Protein AF-A0A8R1ECT6-F1 (afdb_monomer_lite)

pLDDT: mean 75.12, std 17.79, range [32.94, 95.19]

Organism: Caenorhabditis japonica (NCBI:txid281687)

Secondary structure (DSSP, 8-state):
--EEEEE---S-TT----TT---------PPPEEEEEEEE---TT-TTT--SEEEEEEPPPTTT---THHHHHHHHHSS------HHHHHHHHHHHHHH-----GGG---HHHHHHHHHHHHHHH-PPPP-PPPTT--GGGSHHHHHTTHHHHHHHHHHTT-SGGGGG------------S---------EEHHHHHHTTGGGSS-HHHHHHHHHHHS---GGGGGS-HHHHHHHHHHHHHH-TT---EE-TT-

Radius of gyration: 31.97 Å; chains: 1; bounding box: 64×69×82 Å

Structure (mmCIF, N/CA/C/O backbone):
data_AF-A0A8R1ECT6-F1
#
_entry.id   AF-A0A8R1ECT6-F1
#
loop_
_atom_site.group_PDB
_atom_site.id
_atom_site.type_symbol
_atom_site.label_atom_id
_atom_site.label_alt_id
_atom_site.label_comp_id
_atom_site.label_asym_id
_atom_site.label_entity_id
_atom_site.label_seq_id
_atom_site.pdbx_PDB_ins_code
_atom_site.Cartn_x
_atom_site.Cartn_y
_atom_site.Cartn_z
_atom_site.occupancy
_atom_site.B_iso_or_equiv
_atom_site.auth_seq_id
_atom_site.auth_comp_id
_atom_site.auth_asym_id
_atom_site.auth_atom_id
_atom_site.pdbx_PDB_model_num
ATOM 1 N N . MET A 1 1 ? -22.166 -14.780 -9.721 1.00 41.66 1 MET A N 1
ATOM 2 C CA . MET A 1 1 ? -21.991 -16.175 -9.258 1.00 41.66 1 MET A CA 1
ATOM 3 C C . MET A 1 1 ? -20.564 -16.286 -8.734 1.00 41.66 1 MET A C 1
ATOM 5 O O . MET A 1 1 ? -19.675 -15.831 -9.438 1.00 41.66 1 MET A O 1
ATOM 9 N N . ARG A 1 2 ? -20.334 -16.733 -7.492 1.00 46.38 2 ARG A N 1
ATOM 10 C CA . ARG A 1 2 ? -18.979 -16.864 -6.920 1.00 46.38 2 ARG A CA 1
ATOM 11 C C . ARG A 1 2 ? -18.557 -18.323 -7.055 1.00 46.38 2 ARG A C 1
ATOM 13 O O . ARG A 1 2 ? -19.238 -19.179 -6.504 1.00 46.38 2 ARG A O 1
ATOM 20 N N . ILE A 1 3 ? -17.497 -18.590 -7.811 1.00 59.94 3 ILE A N 1
ATOM 21 C CA . ILE A 1 3 ? -16.972 -19.943 -8.013 1.00 59.94 3 ILE A CA 1
ATOM 22 C C . ILE A 1 3 ? -15.663 -20.035 -7.232 1.00 59.94 3 ILE A C 1
ATOM 24 O O . ILE A 1 3 ? -14.724 -19.283 -7.490 1.00 59.94 3 ILE A O 1
ATOM 28 N N . VAL A 1 4 ? -15.635 -20.923 -6.243 1.00 57.84 4 VAL A N 1
ATOM 29 C CA . VAL A 1 4 ? -14.426 -21.300 -5.507 1.00 57.84 4 VAL A CA 1
ATOM 30 C C . VAL A 1 4 ? -14.034 -22.676 -6.019 1.00 57.84 4 VAL A C 1
ATOM 32 O O . VAL A 1 4 ? -14.872 -23.578 -6.030 1.00 57.84 4 VAL A O 1
ATOM 35 N N . ALA A 1 5 ? -12.797 -22.816 -6.485 1.00 61.53 5 ALA A N 1
ATOM 36 C CA . ALA A 1 5 ? -12.289 -24.064 -7.031 1.00 61.53 5 ALA A CA 1
ATOM 37 C C . ALA A 1 5 ? -11.105 -24.532 -6.186 1.00 61.53 5 ALA A C 1
ATOM 39 O O . ALA A 1 5 ? -10.191 -23.761 -5.896 1.00 61.53 5 ALA A O 1
ATOM 40 N N . LEU A 1 6 ? -11.132 -25.803 -5.797 1.00 51.09 6 LEU A N 1
ATOM 41 C CA . LEU A 1 6 ? -9.969 -26.478 -5.244 1.00 51.09 6 LEU A CA 1
ATOM 42 C C . LEU A 1 6 ? -9.203 -27.056 -6.435 1.00 51.09 6 LEU A C 1
ATOM 44 O O . LEU A 1 6 ? -9.708 -27.966 -7.095 1.00 51.09 6 LEU A O 1
ATOM 48 N N . ILE A 1 7 ? -8.045 -26.487 -6.766 1.00 56.16 7 ILE A N 1
ATOM 49 C CA . ILE A 1 7 ? -7.253 -26.944 -7.912 1.00 56.16 7 ILE A CA 1
ATOM 50 C C . ILE A 1 7 ? -6.081 -27.767 -7.371 1.00 56.16 7 ILE A C 1
ATOM 52 O O . ILE A 1 7 ? -5.189 -27.205 -6.737 1.00 56.16 7 ILE A O 1
ATOM 56 N N . PRO A 1 8 ? -6.058 -29.095 -7.584 1.00 51.28 8 PRO A N 1
ATOM 57 C CA . PRO A 1 8 ? -4.880 -29.886 -7.274 1.00 51.28 8 PRO A CA 1
ATOM 58 C C . PRO A 1 8 ? -3.787 -29.550 -8.294 1.00 51.28 8 PRO A C 1
ATOM 60 O O . PRO A 1 8 ? -3.893 -29.896 -9.471 1.00 51.28 8 PRO A O 1
ATOM 63 N N . PHE A 1 9 ? -2.731 -28.866 -7.857 1.00 49.41 9 PHE A N 1
ATOM 64 C CA . PHE A 1 9 ? -1.546 -28.662 -8.682 1.00 49.41 9 PHE A CA 1
ATOM 65 C C . PHE A 1 9 ? -0.696 -29.933 -8.661 1.00 49.41 9 PHE A C 1
ATOM 67 O O . PHE A 1 9 ? 0.098 -30.148 -7.746 1.00 49.41 9 PHE A O 1
ATOM 74 N N . LYS A 1 10 ? -0.830 -30.774 -9.692 1.00 46.47 10 LYS A N 1
ATOM 75 C CA . LYS A 1 10 ? 0.261 -31.691 -10.039 1.00 46.47 10 LYS A CA 1
ATOM 76 C C . LYS A 1 10 ? 1.420 -30.846 -10.567 1.00 46.47 10 LYS A C 1
ATOM 78 O O . LYS A 1 10 ? 1.212 -29.975 -11.410 1.00 46.47 10 LYS A O 1
ATOM 83 N N . LYS A 1 11 ? 2.614 -31.061 -10.017 1.00 44.91 11 LYS A N 1
ATOM 84 C CA . LYS A 1 11 ? 3.844 -30.381 -10.430 1.00 44.91 11 LYS A CA 1
ATOM 85 C C . LYS A 1 11 ? 4.105 -30.698 -11.918 1.00 44.91 11 LYS A C 1
ATOM 87 O O . LYS A 1 11 ? 4.058 -31.858 -12.301 1.00 44.91 11 LYS A O 1
ATOM 92 N N . ASP A 1 12 ? 4.319 -29.644 -12.703 1.00 43.03 12 ASP A N 1
ATOM 93 C CA . ASP A 1 12 ? 4.893 -29.593 -14.055 1.00 43.03 12 ASP A CA 1
ATOM 94 C C . ASP A 1 12 ? 4.201 -30.380 -15.191 1.00 43.03 12 ASP A C 1
ATOM 96 O O . ASP A 1 12 ? 4.557 -31.500 -15.525 1.00 43.03 12 ASP A O 1
ATOM 100 N N . LEU A 1 13 ? 3.294 -29.712 -15.919 1.00 45.41 13 LEU A N 1
ATOM 101 C CA . LEU A 1 13 ? 2.865 -30.119 -17.275 1.00 45.41 13 LEU A CA 1
ATOM 102 C C . LEU A 1 13 ? 3.860 -29.687 -18.379 1.00 45.41 13 LEU A C 1
ATOM 104 O O . LEU A 1 13 ? 3.545 -29.784 -19.564 1.00 45.41 13 LEU A O 1
ATOM 108 N N . THR A 1 14 ? 5.035 -29.162 -18.015 1.00 43.75 14 THR A N 1
ATOM 109 C CA . THR A 1 14 ? 5.999 -28.548 -18.951 1.00 43.75 14 THR A CA 1
ATOM 110 C C . THR A 1 14 ? 7.333 -29.282 -19.077 1.00 43.75 14 THR A C 1
ATOM 112 O O . THR A 1 14 ? 8.228 -28.770 -19.745 1.00 43.75 14 THR A O 1
ATOM 115 N N . LEU A 1 15 ? 7.493 -30.469 -18.490 1.00 42.53 15 LEU A N 1
ATOM 116 C CA . LEU A 1 15 ? 8.685 -31.289 -18.707 1.00 42.53 15 LEU A CA 1
ATOM 117 C C . LEU A 1 15 ? 8.342 -32.436 -19.661 1.00 42.53 15 LEU A C 1
ATOM 119 O O . LEU A 1 15 ? 7.520 -33.294 -19.363 1.00 42.53 15 LEU A O 1
ATOM 123 N N . ILE A 1 16 ? 8.963 -32.412 -20.841 1.00 47.69 16 ILE A N 1
ATOM 124 C CA . ILE A 1 16 ? 9.097 -33.590 -21.697 1.00 47.69 16 ILE A CA 1
ATOM 125 C C . ILE A 1 16 ? 9.945 -34.574 -20.885 1.00 47.69 16 ILE A C 1
ATOM 127 O O . ILE A 1 16 ? 11.130 -34.325 -20.678 1.00 47.69 16 ILE A O 1
ATOM 131 N N . GLU A 1 17 ? 9.326 -35.622 -20.348 1.00 44.69 17 GLU A N 1
ATOM 132 C CA . GLU A 1 17 ? 10.025 -36.648 -19.573 1.00 44.69 17 GLU A CA 1
ATOM 133 C C . GLU A 1 17 ? 10.943 -37.463 -20.498 1.00 44.69 17 GLU A C 1
ATOM 135 O O . GLU A 1 17 ? 10.487 -38.050 -21.483 1.00 44.69 17 GLU A O 1
ATOM 140 N N . ASP A 1 18 ? 12.239 -37.508 -20.178 1.00 49.22 18 ASP A N 1
ATOM 141 C CA . ASP A 1 18 ? 13.155 -38.506 -20.730 1.00 49.22 18 ASP A CA 1
ATOM 142 C C . ASP A 1 18 ? 12.848 -39.858 -20.056 1.00 49.22 18 ASP A C 1
ATOM 144 O O . ASP A 1 18 ? 12.908 -39.957 -18.828 1.00 49.22 18 ASP A O 1
ATOM 148 N N . PRO A 1 19 ? 12.552 -40.934 -20.806 1.00 50.84 19 PRO A N 1
ATOM 149 C CA . PRO A 1 19 ? 12.030 -42.190 -20.255 1.00 50.84 19 PRO A CA 1
ATOM 150 C C . PRO A 1 19 ? 13.070 -43.042 -19.499 1.00 50.84 19 PRO A C 1
ATOM 152 O O . PRO A 1 19 ? 12.834 -44.226 -19.262 1.00 50.84 19 PRO A O 1
ATOM 155 N N . THR A 1 20 ? 14.236 -42.490 -19.152 1.00 50.22 20 THR A N 1
ATOM 156 C CA . THR A 1 20 ? 15.380 -43.254 -18.620 1.00 50.22 20 THR A CA 1
ATOM 157 C C . THR A 1 20 ? 15.873 -42.846 -17.233 1.00 50.22 20 THR A C 1
ATOM 159 O O . THR A 1 20 ? 16.785 -43.500 -16.728 1.00 50.22 20 THR A O 1
ATOM 162 N N . SER A 1 21 ? 15.296 -41.843 -16.568 1.00 47.22 21 SER A N 1
ATOM 163 C CA . SER A 1 21 ? 15.623 -41.586 -15.157 1.00 47.22 21 SER A CA 1
ATOM 164 C C . SER A 1 21 ? 14.727 -42.423 -14.245 1.00 47.22 21 SER A C 1
ATOM 166 O O . SER A 1 21 ? 13.603 -42.047 -13.927 1.00 47.22 21 SER A O 1
ATOM 168 N N . ALA A 1 22 ? 15.243 -43.583 -13.841 1.00 47.75 22 ALA A N 1
ATOM 169 C CA . ALA A 1 22 ? 14.677 -44.448 -12.811 1.00 47.75 22 ALA A CA 1
ATOM 170 C C . ALA A 1 22 ? 14.943 -43.891 -11.399 1.00 47.75 22 ALA A C 1
ATOM 172 O O . ALA A 1 22 ? 15.506 -44.590 -10.558 1.00 47.75 22 ALA A O 1
ATOM 173 N N . ASP A 1 23 ? 14.555 -42.640 -11.156 1.00 46.62 23 ASP A N 1
ATOM 174 C CA . ASP A 1 23 ? 14.514 -42.079 -9.810 1.00 46.62 23 ASP A CA 1
ATOM 175 C C . ASP A 1 23 ? 13.065 -42.119 -9.328 1.00 46.62 23 ASP A C 1
ATOM 177 O O . ASP A 1 23 ? 12.205 -41.351 -9.755 1.00 46.62 23 ASP A O 1
ATOM 181 N N . ASP A 1 24 ? 12.811 -43.087 -8.452 1.00 47.81 24 ASP A N 1
ATOM 182 C CA . ASP A 1 24 ? 11.564 -43.341 -7.730 1.00 47.81 24 ASP A CA 1
ATOM 183 C C . ASP A 1 24 ? 11.364 -42.251 -6.651 1.00 47.81 24 ASP A C 1
ATOM 185 O O . ASP A 1 24 ? 11.207 -42.527 -5.459 1.00 47.81 24 ASP A O 1
ATOM 189 N N . GLU A 1 25 ? 11.443 -40.974 -7.044 1.00 54.41 25 GLU A N 1
ATOM 190 C CA . GLU A 1 25 ? 11.033 -39.865 -6.190 1.00 54.41 25 GLU A CA 1
ATOM 191 C C . GLU A 1 25 ? 9.512 -39.940 -6.060 1.00 54.41 25 GLU A C 1
ATOM 193 O O . GLU A 1 25 ? 8.758 -39.470 -6.914 1.00 54.41 25 GLU A O 1
ATOM 198 N N . THR A 1 26 ? 9.044 -40.571 -4.982 1.00 54.81 26 THR A N 1
ATOM 199 C CA . THR A 1 26 ? 7.658 -40.472 -4.527 1.00 54.81 26 THR A CA 1
ATOM 200 C C . THR A 1 26 ? 7.294 -38.995 -4.444 1.00 54.81 26 THR A C 1
ATOM 202 O O . THR A 1 26 ? 7.684 -38.308 -3.501 1.00 54.81 26 THR A O 1
ATOM 205 N N . MET A 1 27 ? 6.595 -38.511 -5.469 1.00 50.94 27 MET A N 1
ATOM 206 C CA . MET A 1 27 ? 6.120 -37.140 -5.582 1.00 50.94 27 MET A CA 1
ATOM 207 C C . MET A 1 27 ? 5.362 -36.786 -4.304 1.00 50.94 27 MET A C 1
ATOM 209 O O . MET A 1 27 ? 4.293 -37.340 -4.049 1.00 50.94 27 MET A O 1
ATOM 213 N N . GLU A 1 28 ? 5.918 -35.896 -3.481 1.00 58.47 28 GLU A N 1
ATOM 214 C CA . GLU A 1 28 ? 5.197 -35.373 -2.325 1.00 58.47 28 GLU A CA 1
ATOM 215 C C . GLU A 1 28 ? 3.909 -34.716 -2.832 1.00 58.47 28 GLU A C 1
ATOM 217 O O . GLU A 1 28 ? 3.956 -33.749 -3.601 1.00 58.47 28 GLU A O 1
ATOM 222 N N . ASP A 1 29 ? 2.760 -35.263 -2.427 1.00 61.91 29 ASP A N 1
ATOM 223 C CA . ASP A 1 29 ? 1.448 -34.693 -2.713 1.00 61.91 29 ASP A CA 1
ATOM 224 C C . ASP A 1 29 ? 1.411 -33.260 -2.166 1.00 61.91 29 ASP A C 1
ATOM 226 O O . ASP A 1 29 ? 1.197 -33.017 -0.974 1.00 61.91 29 ASP A O 1
ATOM 230 N N . LYS A 1 30 ? 1.652 -32.280 -3.043 1.00 65.75 30 LYS A N 1
ATOM 231 C CA . LYS A 1 30 ? 1.537 -30.869 -2.685 1.00 65.75 30 LYS A CA 1
ATOM 232 C C . LYS A 1 30 ? 0.098 -30.604 -2.268 1.00 65.75 30 LYS A C 1
ATOM 234 O O . LYS A 1 30 ? -0.841 -30.893 -3.013 1.00 65.75 30 LYS A O 1
ATOM 239 N N . LYS A 1 31 ? -0.065 -30.050 -1.064 1.00 72.56 31 LYS A N 1
ATOM 240 C CA . LYS A 1 31 ? -1.367 -29.644 -0.528 1.00 72.56 31 LYS A CA 1
ATOM 241 C C . LYS A 1 31 ? -2.066 -28.763 -1.581 1.00 72.56 31 LYS A C 1
ATOM 243 O O . LYS A 1 31 ? -1.431 -27.844 -2.093 1.00 72.56 31 LYS A O 1
ATOM 248 N N . PRO A 1 32 ? -3.323 -29.060 -1.957 1.00 80.81 32 PRO A N 1
ATOM 249 C CA . PRO A 1 32 ? -4.022 -28.289 -2.978 1.00 80.81 32 PRO A CA 1
ATOM 250 C C . PRO A 1 32 ? -4.249 -26.863 -2.484 1.00 80.81 32 PRO A C 1
ATOM 252 O O . PRO A 1 32 ? -4.635 -26.683 -1.330 1.00 80.81 32 PRO A O 1
ATOM 255 N N . ASP A 1 33 ? -4.072 -25.878 -3.363 1.00 83.62 33 ASP A N 1
ATOM 256 C CA . ASP A 1 33 ? -4.311 -24.473 -3.039 1.00 83.62 33 ASP A CA 1
ATOM 257 C C . ASP A 1 33 ? -5.782 -24.096 -3.224 1.00 83.62 33 ASP A C 1
ATOM 259 O O . ASP A 1 33 ? -6.482 -24.578 -4.126 1.00 83.62 33 ASP A O 1
ATOM 263 N N . LEU A 1 34 ? -6.260 -23.199 -2.360 1.00 87.94 34 LEU A N 1
ATOM 264 C CA . LEU A 1 34 ? -7.597 -22.640 -2.478 1.00 87.94 34 LEU A CA 1
ATOM 265 C C . LEU A 1 34 ? -7.558 -21.410 -3.386 1.00 87.94 34 LEU A C 1
ATOM 267 O O . LEU A 1 34 ? -6.953 -20.394 -3.046 1.00 87.94 34 LEU A O 1
ATOM 271 N N . LEU A 1 35 ? -8.252 -21.483 -4.523 1.00 89.94 35 LEU A N 1
ATOM 272 C CA . LEU A 1 35 ? -8.270 -20.407 -5.509 1.00 89.94 35 LEU A CA 1
ATOM 273 C C . LEU A 1 35 ? -9.683 -19.852 -5.705 1.00 89.94 35 LEU A C 1
ATOM 275 O O . LEU A 1 35 ? -10.682 -20.577 -5.799 1.00 89.94 35 LEU A O 1
ATOM 279 N N . ARG A 1 36 ? -9.764 -18.527 -5.813 1.00 90.50 36 ARG A N 1
ATOM 280 C CA . ARG A 1 36 ? -10.962 -17.805 -6.240 1.00 90.50 36 ARG A CA 1
ATOM 281 C C . ARG A 1 36 ? -10.790 -17.358 -7.686 1.00 90.50 36 ARG A C 1
ATOM 283 O O . ARG A 1 36 ? -9.821 -16.687 -8.021 1.00 90.50 36 ARG A O 1
ATOM 290 N N . LEU A 1 37 ? -11.784 -17.680 -8.509 1.00 93.25 37 LEU A N 1
ATOM 291 C CA . LEU A 1 37 ? -11.896 -17.180 -9.876 1.00 93.25 37 LEU A CA 1
ATOM 292 C C . LEU A 1 37 ? -12.674 -15.862 -9.868 1.00 93.25 37 LEU A C 1
ATOM 294 O O . LEU A 1 37 ? -13.866 -15.835 -9.545 1.00 93.25 37 LEU A O 1
ATOM 298 N N . GLU A 1 38 ? -12.008 -14.765 -10.217 1.00 90.31 38 GLU A N 1
ATOM 299 C CA . GLU A 1 38 ? -12.629 -13.449 -10.365 1.00 90.31 38 GLU A CA 1
ATOM 300 C C . GLU A 1 38 ? -12.778 -13.099 -11.844 1.00 90.31 38 GLU A C 1
ATOM 302 O O . GLU A 1 38 ? -11.808 -13.086 -12.593 1.00 90.31 38 GLU A O 1
ATOM 307 N N . GLN A 1 39 ? -14.013 -12.850 -12.283 1.00 90.94 39 GLN A N 1
ATOM 308 C CA . GLN A 1 39 ? -14.275 -12.491 -13.674 1.00 90.94 39 GLN A CA 1
ATOM 309 C C . GLN A 1 39 ? -13.677 -11.113 -13.978 1.00 90.94 39 GLN A C 1
ATOM 311 O O . GLN A 1 39 ? -14.061 -10.118 -13.362 1.00 90.94 39 GLN A O 1
ATOM 316 N N . GLN A 1 40 ? -12.800 -11.060 -14.974 1.00 88.38 40 GLN A N 1
ATOM 317 C CA . GLN A 1 40 ? -12.134 -9.854 -15.439 1.00 88.38 40 GLN A CA 1
ATOM 318 C C . GLN A 1 40 ? -12.651 -9.490 -16.833 1.00 88.38 40 GLN A C 1
ATOM 320 O O . GLN A 1 40 ? -12.611 -10.298 -17.762 1.00 88.38 40 GLN A O 1
ATOM 325 N N . ARG A 1 41 ? -13.172 -8.269 -16.975 1.00 84.31 41 ARG A N 1
ATOM 326 C CA . ARG A 1 41 ? -13.630 -7.732 -18.263 1.00 84.31 41 ARG A CA 1
ATOM 327 C C . ARG A 1 41 ? -12.534 -6.870 -18.866 1.00 84.31 41 ARG A C 1
ATOM 329 O O . ARG A 1 41 ? -11.939 -6.069 -18.147 1.00 84.31 41 ARG A O 1
ATOM 336 N N . ALA A 1 42 ? -12.323 -6.994 -20.173 1.00 76.44 42 ALA A N 1
ATOM 337 C CA . ALA A 1 42 ? -11.472 -6.059 -20.892 1.00 76.44 42 ALA A CA 1
ATOM 338 C C . ALA A 1 42 ? -12.041 -4.635 -20.780 1.00 76.44 42 ALA A C 1
ATOM 340 O O . ALA A 1 42 ? -13.250 -4.413 -20.903 1.00 76.44 42 ALA A O 1
ATOM 341 N N . GLN A 1 43 ? -11.161 -3.670 -20.540 1.00 72.81 43 GLN A N 1
ATOM 342 C CA . GLN A 1 43 ? -11.461 -2.243 -20.611 1.00 72.81 43 GLN A CA 1
ATOM 343 C C . GLN A 1 43 ? -10.836 -1.688 -21.896 1.00 72.81 43 GLN A C 1
ATOM 345 O O . GLN A 1 43 ? -9.682 -1.979 -22.202 1.00 72.81 43 GLN A O 1
ATOM 350 N N . ALA A 1 44 ? -11.613 -0.904 -22.651 1.00 62.91 44 ALA A N 1
ATOM 351 C CA . ALA A 1 44 ? -11.239 -0.432 -23.988 1.00 62.91 44 ALA A CA 1
ATOM 352 C C . ALA A 1 44 ? -9.960 0.432 -24.007 1.00 62.91 44 ALA A C 1
ATOM 354 O O . ALA A 1 44 ? -9.219 0.383 -24.984 1.00 62.91 44 ALA A O 1
ATOM 355 N N . ASP A 1 45 ? -9.673 1.145 -22.912 1.00 64.00 45 ASP A N 1
ATOM 356 C CA . ASP A 1 45 ? -8.572 2.117 -22.820 1.00 64.00 45 ASP A CA 1
ATOM 357 C C . ASP A 1 45 ? -7.374 1.636 -21.971 1.00 64.00 45 ASP A C 1
ATOM 359 O O . ASP A 1 45 ? -6.401 2.365 -21.802 1.00 64.00 45 ASP A O 1
ATOM 363 N N . SER A 1 46 ? -7.417 0.418 -21.417 1.00 60.91 46 SER A N 1
ATOM 364 C CA . SER A 1 46 ? -6.387 -0.127 -20.506 1.00 60.91 46 SER A CA 1
ATOM 365 C C . SER A 1 46 ? -5.784 -1.445 -21.020 1.00 60.91 46 SER A C 1
ATOM 367 O O . SER A 1 46 ? -5.441 -2.342 -20.242 1.00 60.91 46 SER A O 1
ATOM 369 N N . SER A 1 47 ? -5.744 -1.588 -22.342 1.00 56.94 47 SER A N 1
ATOM 370 C CA . SER A 1 47 ? -5.630 -2.856 -23.070 1.00 56.94 47 SER A CA 1
ATOM 371 C C . SER A 1 47 ? -4.337 -3.645 -22.848 1.00 56.94 47 SER A C 1
ATOM 373 O O . SER A 1 47 ? -4.320 -4.840 -23.131 1.00 56.94 47 SER A O 1
ATOM 375 N N . GLU A 1 48 ? -3.276 -3.032 -22.320 1.00 66.81 48 GLU A N 1
ATOM 376 C CA . GLU A 1 48 ? -2.002 -3.733 -22.104 1.00 66.81 48 GLU A CA 1
ATOM 377 C C . GLU A 1 48 ? -2.028 -4.697 -20.910 1.00 66.81 48 GLU A C 1
ATOM 379 O O . GLU A 1 48 ? -1.343 -5.713 -20.943 1.00 66.81 48 GLU A O 1
ATOM 384 N N . TRP A 1 49 ? -2.831 -4.418 -19.876 1.00 68.12 49 TRP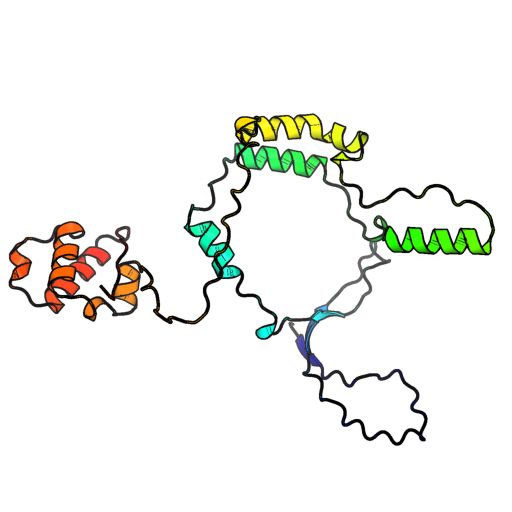 A N 1
ATOM 385 C CA . TRP A 1 49 ? -2.743 -5.138 -18.591 1.00 68.12 49 TRP A CA 1
ATOM 386 C C . TRP A 1 49 ? -4.035 -5.851 -18.186 1.00 68.12 49 TRP A C 1
ATOM 388 O O . TRP A 1 49 ? -4.024 -6.716 -17.311 1.00 68.12 49 TRP A O 1
ATOM 398 N N . LEU A 1 50 ? -5.165 -5.495 -18.805 1.00 79.38 50 LEU A N 1
ATOM 399 C CA . LEU A 1 50 ? -6.480 -6.042 -18.472 1.00 79.38 50 LEU A CA 1
ATOM 400 C C . LEU A 1 50 ? -7.016 -6.903 -19.615 1.00 79.38 50 LEU A C 1
ATOM 402 O O . LEU A 1 50 ? -7.850 -6.477 -20.412 1.00 79.38 50 LEU A O 1
ATOM 406 N N . HIS A 1 51 ? -6.547 -8.147 -19.662 1.00 83.31 51 HIS A N 1
ATOM 407 C CA . HIS A 1 51 ? -7.090 -9.157 -20.565 1.00 83.31 51 HIS A CA 1
ATOM 408 C C . HIS A 1 51 ? -8.480 -9.621 -20.107 1.00 83.31 51 HIS A C 1
ATOM 410 O O . HIS A 1 51 ? -8.781 -9.649 -18.910 1.00 83.31 51 HIS A O 1
ATOM 416 N N . GLU A 1 52 ? -9.335 -9.981 -21.061 1.00 88.00 52 GLU A N 1
ATOM 417 C CA . GLU A 1 52 ? -10.624 -10.608 -20.774 1.00 88.00 52 GLU A CA 1
ATOM 418 C C . GLU A 1 52 ? -10.413 -12.050 -20.295 1.00 88.00 52 GLU A C 1
ATOM 420 O O . GLU A 1 52 ? -9.646 -12.802 -20.897 1.00 88.00 52 GLU A O 1
ATOM 425 N N . GLY A 1 53 ? -11.085 -12.450 -19.212 1.00 90.38 53 GLY A N 1
ATOM 426 C CA . GLY A 1 53 ? -10.977 -13.809 -18.684 1.00 90.38 53 GLY A CA 1
ATOM 427 C C . GLY A 1 53 ? -11.267 -13.910 -17.190 1.00 90.38 53 GLY A C 1
ATOM 428 O O . GLY A 1 53 ? -12.165 -13.249 -16.665 1.00 90.38 53 GLY A O 1
ATOM 429 N N . PHE A 1 54 ? -10.508 -14.765 -16.503 1.00 89.81 54 PHE A N 1
ATOM 430 C CA . PHE A 1 54 ? -10.585 -14.948 -15.056 1.00 89.81 54 PHE A CA 1
ATOM 431 C C . PHE A 1 54 ? -9.228 -14.676 -14.411 1.00 89.81 54 PHE A C 1
ATOM 433 O O . PHE A 1 54 ? -8.220 -15.257 -14.806 1.00 89.81 54 PHE A O 1
ATOM 440 N N . MET A 1 55 ? -9.224 -13.839 -13.379 1.00 89.56 55 MET A N 1
ATOM 441 C CA . MET A 1 55 ? -8.089 -13.656 -12.487 1.00 89.56 55 MET A CA 1
ATOM 442 C C . MET A 1 55 ? -8.129 -14.737 -11.404 1.00 89.56 55 MET A C 1
ATOM 444 O O . MET A 1 55 ? -9.142 -14.908 -10.718 1.00 89.56 55 MET A O 1
ATOM 448 N N . LEU A 1 56 ? -7.032 -15.481 -11.271 1.00 91.88 56 LEU A N 1
ATOM 449 C CA . LEU A 1 56 ? -6.839 -16.481 -10.224 1.00 91.88 56 LEU A CA 1
ATOM 450 C C . LEU A 1 56 ? -6.297 -15.794 -8.972 1.00 91.88 56 LEU A C 1
ATOM 452 O O . LEU A 1 56 ? -5.193 -15.256 -8.984 1.00 91.88 56 LEU A O 1
ATOM 456 N N . ILE A 1 57 ? -7.073 -15.820 -7.893 1.00 91.56 57 ILE A N 1
ATOM 457 C CA . ILE A 1 57 ? -6.706 -15.206 -6.616 1.00 91.56 57 ILE A CA 1
ATOM 458 C C . ILE A 1 57 ? -6.473 -16.313 -5.595 1.00 91.56 57 ILE A C 1
ATOM 460 O O . ILE A 1 57 ? -7.407 -17.043 -5.255 1.00 91.56 57 ILE A O 1
ATOM 464 N N . GLY A 1 58 ? -5.240 -16.414 -5.097 1.00 91.19 58 GLY A N 1
ATOM 465 C CA . GLY A 1 58 ? -4.894 -17.290 -3.981 1.00 91.19 58 GLY A CA 1
ATOM 466 C C . GLY A 1 58 ? -5.597 -16.853 -2.703 1.00 91.19 58 GLY A C 1
ATOM 467 O O . GLY A 1 58 ? -5.507 -15.688 -2.310 1.00 91.19 58 GLY A O 1
ATOM 468 N N . LEU A 1 59 ? -6.326 -17.770 -2.070 1.00 90.50 59 LEU A N 1
ATOM 469 C CA . LEU A 1 59 ? -6.919 -17.549 -0.758 1.00 90.50 59 LEU A CA 1
ATOM 470 C C . LEU A 1 59 ? -6.005 -18.156 0.308 1.00 90.50 59 LEU A C 1
ATOM 472 O O . LEU A 1 59 ? -5.676 -19.337 0.203 1.00 90.50 59 LEU A O 1
ATOM 476 N N . PRO A 1 60 ? -5.621 -17.378 1.335 1.00 89.69 60 PRO A N 1
ATOM 477 C CA . PRO A 1 60 ? -4.702 -17.870 2.342 1.00 89.69 60 PRO A CA 1
ATOM 478 C C . PRO A 1 60 ? -5.355 -18.960 3.187 1.00 89.69 60 PRO A C 1
ATOM 480 O O . PRO A 1 60 ? -6.529 -18.862 3.570 1.00 89.69 60 PRO A O 1
ATOM 483 N N . PHE A 1 61 ? -4.572 -19.978 3.530 1.00 87.38 61 PHE A N 1
ATOM 484 C CA . PHE A 1 61 ? -4.966 -20.966 4.526 1.00 87.38 61 PHE A CA 1
ATOM 485 C C . PHE A 1 61 ? -4.909 -20.390 5.945 1.00 87.38 61 PHE A C 1
ATOM 487 O O . PHE A 1 61 ? -4.304 -19.347 6.204 1.00 87.38 61 PHE A O 1
ATOM 494 N N . ARG A 1 62 ? -5.528 -21.084 6.909 1.00 84.56 62 ARG A N 1
ATOM 495 C CA . ARG A 1 62 ? -5.544 -20.638 8.312 1.00 84.56 62 ARG A CA 1
ATOM 496 C C . ARG A 1 62 ? -4.129 -20.493 8.875 1.00 84.56 62 ARG A C 1
ATOM 498 O O . ARG A 1 62 ? -3.898 -19.602 9.687 1.00 84.56 62 ARG A O 1
ATOM 505 N N . GLU A 1 63 ? -3.224 -21.356 8.439 1.00 85.12 63 GLU A N 1
ATOM 506 C CA . GLU A 1 63 ? -1.817 -21.433 8.821 1.00 85.12 63 GLU A CA 1
ATOM 507 C C . GLU A 1 63 ? -0.999 -20.228 8.320 1.00 85.12 63 GLU A C 1
ATOM 509 O O . GLU A 1 63 ? 0.005 -19.874 8.932 1.00 85.12 63 GLU A O 1
ATOM 514 N N . GLU A 1 64 ? -1.439 -19.566 7.246 1.00 84.69 64 GLU A N 1
ATOM 515 C CA . GLU A 1 64 ? -0.792 -18.371 6.680 1.00 84.69 64 GLU A CA 1
ATOM 516 C C . GLU A 1 64 ? -1.278 -17.071 7.335 1.00 84.69 64 GLU A C 1
ATOM 518 O O . GLU A 1 64 ? -0.604 -16.039 7.276 1.00 84.69 64 GLU A O 1
ATOM 523 N N . LEU A 1 65 ? -2.448 -17.109 7.980 1.00 85.62 65 LEU A N 1
ATOM 524 C CA . LEU A 1 65 ? -3.002 -15.961 8.685 1.00 85.62 65 LEU A CA 1
ATOM 525 C C . LEU A 1 65 ? -2.226 -15.709 9.980 1.00 85.62 65 LEU A C 1
ATOM 527 O O . LEU A 1 65 ? -2.296 -16.486 10.935 1.00 85.62 65 LEU A O 1
ATOM 531 N N . ARG A 1 66 ? -1.542 -14.566 10.044 1.00 83.00 66 ARG A N 1
ATOM 532 C CA . ARG A 1 66 ? -0.896 -14.087 11.271 1.00 83.00 66 ARG A CA 1
ATOM 533 C C . ARG A 1 66 ? -1.940 -13.504 12.224 1.00 83.00 66 ARG A C 1
ATOM 535 O O . ARG A 1 66 ? -2.792 -12.722 11.807 1.00 83.00 66 ARG A O 1
ATOM 542 N N . ASP A 1 67 ? -1.862 -13.854 13.511 1.00 75.81 67 ASP A N 1
ATOM 543 C CA . ASP A 1 67 ? -2.704 -13.290 14.587 1.00 75.81 67 ASP A CA 1
ATOM 544 C C . ASP A 1 67 ? -2.204 -11.892 15.006 1.00 75.81 67 ASP A C 1
ATOM 546 O O . ASP A 1 67 ? -2.064 -11.575 16.186 1.00 75.81 67 ASP A O 1
ATOM 550 N N . ASP A 1 68 ? -1.898 -11.042 14.021 1.00 69.19 68 ASP A N 1
ATOM 551 C CA . ASP A 1 68 ? -1.471 -9.658 14.255 1.00 69.19 68 ASP A CA 1
ATOM 552 C C . ASP A 1 68 ? -2.640 -8.802 14.780 1.00 69.19 68 ASP A C 1
ATOM 554 O O . ASP A 1 68 ? -2.429 -7.710 15.308 1.00 69.19 68 ASP A O 1
ATOM 558 N N . PHE A 1 69 ? -3.873 -9.317 14.699 1.00 62.78 69 PHE A N 1
ATOM 559 C CA . PHE A 1 69 ? -5.088 -8.669 15.186 1.00 62.78 69 PHE A CA 1
ATOM 560 C C . PHE A 1 69 ? -5.015 -8.311 16.668 1.00 62.78 69 PHE A C 1
ATOM 562 O O . PHE A 1 69 ? -5.377 -7.193 17.012 1.00 62.78 69 PHE A O 1
ATOM 569 N N . LYS A 1 70 ? -4.461 -9.174 17.532 1.00 63.88 70 LYS A N 1
ATOM 570 C CA . LYS A 1 70 ? -4.277 -8.826 18.953 1.00 63.88 70 LYS A CA 1
ATOM 571 C C . LYS A 1 70 ? -3.356 -7.632 19.146 1.00 63.88 70 LYS A C 1
ATOM 573 O O . LYS A 1 70 ? -3.648 -6.768 19.957 1.00 63.88 70 LYS A O 1
ATOM 578 N N . ARG A 1 71 ? -2.285 -7.533 18.356 1.00 63.34 71 ARG A N 1
ATOM 579 C CA . ARG A 1 71 ? -1.363 -6.394 18.413 1.00 63.34 71 ARG A CA 1
ATOM 580 C C . ARG A 1 71 ? -2.046 -5.108 17.944 1.00 63.34 71 ARG A C 1
ATOM 582 O O . ARG A 1 71 ? -1.854 -4.057 18.545 1.00 63.34 71 ARG A O 1
ATOM 589 N N . PHE A 1 72 ? -2.865 -5.185 16.895 1.00 62.22 72 PHE A N 1
ATOM 590 C CA . PHE A 1 72 ? -3.665 -4.051 16.423 1.00 62.22 72 PHE A CA 1
ATOM 591 C C . PHE A 1 72 ? -4.782 -3.652 17.400 1.00 62.22 72 PHE A C 1
ATOM 593 O O . PHE A 1 72 ? -5.041 -2.460 17.549 1.00 62.22 72 PHE A O 1
ATOM 600 N N . GLU A 1 73 ? -5.427 -4.609 18.070 1.00 62.97 73 GLU A N 1
ATOM 601 C CA . GLU A 1 73 ? -6.434 -4.361 19.107 1.00 62.97 73 GLU A CA 1
ATOM 602 C C . GLU A 1 73 ? -5.808 -3.775 20.368 1.00 62.97 73 GLU A C 1
ATOM 604 O O . GLU A 1 73 ? -6.330 -2.795 20.885 1.00 62.97 73 GLU A O 1
ATOM 609 N N . GLU A 1 74 ? -4.671 -4.294 20.834 1.00 60.62 74 GLU A N 1
ATOM 610 C CA . GLU A 1 74 ? -3.908 -3.747 21.963 1.00 60.62 74 GLU A CA 1
ATOM 611 C C . GLU A 1 74 ? -3.493 -2.293 21.701 1.00 60.62 74 GLU A C 1
ATOM 613 O O . GLU A 1 74 ? -3.648 -1.442 22.572 1.00 60.62 74 GLU A O 1
ATOM 618 N N . HIS A 1 75 ? -3.046 -1.965 20.483 1.00 55.41 75 HIS A N 1
ATOM 619 C CA . HIS A 1 75 ? -2.748 -0.581 20.100 1.00 55.41 75 HIS A CA 1
ATOM 620 C C . HIS A 1 75 ? -3.990 0.321 19.993 1.00 55.41 75 HIS A C 1
ATOM 622 O O . HIS A 1 75 ? -3.859 1.526 20.181 1.00 55.41 75 HIS A O 1
ATOM 628 N N . GLN A 1 76 ? -5.174 -0.230 19.712 1.00 55.84 76 GLN A N 1
ATOM 629 C CA . GLN A 1 76 ? -6.433 0.528 19.678 1.00 55.84 76 GLN A CA 1
ATOM 630 C C . GLN A 1 76 ? -7.091 0.668 21.058 1.00 55.84 76 GLN A C 1
ATOM 632 O O . GLN A 1 76 ? -7.812 1.633 21.291 1.00 55.84 76 GLN A O 1
ATOM 637 N N . THR A 1 77 ? -6.867 -0.285 21.965 1.00 51.50 77 THR A N 1
ATOM 638 C CA . THR A 1 77 ? -7.477 -0.340 23.304 1.00 51.50 77 THR A CA 1
ATOM 639 C C . THR A 1 77 ? -6.604 0.281 24.394 1.00 51.50 77 THR A C 1
ATOM 641 O O . THR A 1 77 ? -7.147 0.838 25.344 1.00 51.50 77 THR A O 1
ATOM 644 N N . ALA A 1 78 ? -5.271 0.259 24.263 1.00 51.19 78 ALA A N 1
ATOM 645 C CA . ALA A 1 78 ? -4.350 0.870 25.236 1.00 51.19 78 ALA A CA 1
ATOM 646 C C . ALA A 1 78 ? -4.321 2.412 25.184 1.00 51.19 78 ALA A C 1
ATOM 648 O O . ALA A 1 78 ? -3.796 3.069 26.080 1.00 51.19 78 ALA A O 1
ATOM 649 N N . GLY A 1 79 ? -4.912 2.988 24.148 1.00 49.09 79 GLY A N 1
ATOM 650 C CA . GLY A 1 79 ? -5.224 4.398 24.010 1.00 49.09 79 GLY A CA 1
ATOM 651 C C . GLY A 1 79 ? -6.162 4.463 22.827 1.00 49.09 79 GLY A C 1
ATOM 652 O O . GLY A 1 79 ? -5.717 4.160 21.722 1.00 49.09 79 GLY A O 1
ATOM 653 N N . GLY A 1 80 ? -7.449 4.731 23.082 1.00 49.16 80 GLY A N 1
ATOM 654 C CA . GLY A 1 80 ? -8.499 4.758 22.061 1.00 49.16 80 GLY A CA 1
ATOM 655 C C . GLY A 1 80 ? -7.991 5.395 20.774 1.00 49.16 80 GLY A C 1
ATOM 656 O O . GLY A 1 80 ? -7.180 6.320 20.845 1.00 49.16 80 GLY A O 1
ATOM 657 N N . THR A 1 81 ? -8.427 4.891 19.613 1.00 55.56 81 THR A N 1
ATOM 658 C CA . THR A 1 81 ? -8.090 5.498 18.319 1.00 55.56 81 THR A CA 1
ATOM 659 C C . THR A 1 81 ? -8.212 7.011 18.476 1.00 55.56 81 THR A C 1
ATOM 661 O O . THR A 1 81 ? -9.315 7.461 18.788 1.00 55.56 81 THR A O 1
ATOM 664 N N . PRO A 1 82 ? -7.110 7.782 18.390 1.00 63.16 82 PRO A N 1
ATOM 665 C CA . PRO A 1 82 ? -7.181 9.197 18.690 1.00 63.16 82 PRO A CA 1
ATOM 666 C C . PRO A 1 82 ? -8.202 9.776 17.725 1.00 63.16 82 PRO A C 1
ATOM 668 O O . PRO A 1 82 ? -8.055 9.623 16.508 1.00 63.16 82 PRO A O 1
ATOM 671 N N . GLU A 1 83 ? -9.284 10.333 18.267 1.00 67.94 83 GLU A N 1
ATOM 672 C CA . GLU A 1 83 ? -10.286 11.002 17.456 1.00 67.94 83 GLU A CA 1
ATOM 673 C C . GLU A 1 83 ? -9.577 12.173 16.785 1.00 67.94 83 GLU A C 1
ATOM 675 O O . GLU A 1 83 ? -9.269 13.188 17.405 1.00 67.94 83 GLU A O 1
ATOM 680 N N . LEU A 1 84 ? -9.208 11.970 15.521 1.00 78.81 84 LEU A N 1
ATOM 681 C CA . LEU A 1 84 ? -8.537 12.983 14.729 1.00 78.81 84 LEU A CA 1
ATOM 682 C C . LEU A 1 84 ? -9.510 14.131 14.524 1.00 78.81 84 LEU A C 1
ATOM 684 O O . LEU A 1 84 ? -10.643 13.929 14.075 1.00 78.81 84 LEU A O 1
ATOM 688 N N . GLU A 1 85 ? -9.048 15.348 14.785 1.00 87.69 85 GLU A N 1
ATOM 689 C CA . GLU A 1 85 ? -9.854 16.512 14.473 1.00 87.69 85 GLU A CA 1
ATOM 690 C C . GLU A 1 85 ? -10.125 16.566 12.967 1.00 87.69 85 GLU A C 1
ATOM 692 O O . GLU A 1 85 ? -9.258 16.296 12.128 1.00 87.69 85 GLU A O 1
ATOM 697 N N . GLN A 1 86 ? -11.326 16.999 12.590 1.00 89.69 86 GLN A N 1
ATOM 698 C CA . GLN A 1 86 ? -11.675 17.170 11.180 1.00 89.69 86 GLN A CA 1
ATOM 699 C C . GLN A 1 86 ? -10.695 18.118 10.460 1.00 89.69 86 GLN A C 1
ATOM 701 O O . GLN A 1 86 ? -10.357 17.909 9.293 1.00 89.69 86 GLN A O 1
ATOM 706 N N . SER A 1 87 ? -10.160 19.100 11.190 1.00 89.06 87 SER A N 1
ATOM 707 C CA . SER A 1 87 ? -9.123 20.029 10.737 1.00 89.06 87 SER A CA 1
ATOM 708 C C . SER A 1 87 ? -7.834 19.307 10.293 1.00 89.06 87 SER A C 1
ATOM 710 O O . SER A 1 87 ? -7.244 19.680 9.270 1.00 89.06 87 SER A O 1
ATOM 712 N N . GLN A 1 88 ? -7.416 18.265 11.017 1.00 90.19 88 GLN A N 1
ATOM 713 C CA . GLN A 1 88 ? -6.235 17.441 10.752 1.00 90.19 88 GLN A CA 1
ATOM 714 C C . GLN A 1 88 ? -6.465 16.530 9.543 1.00 90.19 88 GLN A C 1
ATOM 716 O O . GLN A 1 88 ? -5.629 16.462 8.635 1.00 90.19 88 GLN A O 1
ATOM 721 N N . VAL A 1 89 ? -7.643 15.906 9.470 1.00 92.06 89 VAL A N 1
ATOM 722 C CA . VAL A 1 89 ? -8.049 15.071 8.329 1.00 92.06 89 VAL A CA 1
ATOM 723 C C . VAL A 1 89 ? -8.069 15.885 7.032 1.00 92.06 89 VAL A C 1
ATOM 725 O O . VAL A 1 89 ? -7.593 15.423 5.993 1.00 92.06 89 VAL A O 1
ATOM 728 N N . GLU A 1 90 ? -8.590 17.111 7.066 1.00 94.44 90 GLU A N 1
ATOM 729 C CA . GLU A 1 90 ? -8.629 17.996 5.898 1.00 94.44 90 GLU A CA 1
ATOM 730 C C . GLU A 1 90 ? -7.240 18.433 5.427 1.00 94.44 90 GLU A C 1
ATOM 732 O O . GLU A 1 90 ? -6.999 18.498 4.218 1.00 94.44 90 GLU A O 1
ATOM 737 N N . ALA A 1 91 ? -6.316 18.703 6.353 1.00 93.31 91 ALA A N 1
ATOM 738 C CA . ALA A 1 91 ? -4.931 19.020 6.007 1.00 93.31 91 ALA A CA 1
ATOM 739 C C . ALA A 1 91 ? -4.252 17.840 5.301 1.00 93.31 91 ALA A C 1
ATOM 741 O O . ALA A 1 91 ? -3.672 18.010 4.227 1.00 93.31 91 ALA A O 1
ATOM 742 N N . MET A 1 92 ? -4.433 16.627 5.830 1.00 94.31 92 MET A N 1
ATOM 743 C CA . MET A 1 92 ? -3.901 15.413 5.214 1.00 94.31 92 MET A CA 1
ATOM 744 C C . MET A 1 92 ? -4.518 15.147 3.834 1.00 94.31 92 MET A C 1
ATOM 746 O O . MET A 1 92 ? -3.806 14.839 2.880 1.00 94.31 92 MET A O 1
ATOM 750 N N . LYS A 1 93 ? -5.833 15.340 3.669 1.00 95.19 93 LYS A N 1
ATOM 751 C CA . LYS A 1 93 ? -6.501 15.212 2.359 1.00 95.19 93 LYS A CA 1
ATOM 752 C C . LYS A 1 93 ? -5.933 16.183 1.322 1.00 95.19 93 LYS A C 1
ATOM 754 O O . LYS A 1 93 ? -5.745 15.791 0.170 1.00 95.19 93 LYS A O 1
ATOM 759 N N . LYS A 1 94 ? -5.651 17.435 1.705 1.00 94.94 94 LYS A N 1
ATOM 760 C CA . LYS A 1 94 ? -5.019 18.424 0.811 1.00 94.94 94 LYS A CA 1
ATOM 761 C C . LYS A 1 94 ? -3.612 17.986 0.405 1.00 94.94 94 LYS A C 1
ATOM 763 O O . LYS A 1 94 ? -3.306 18.006 -0.786 1.00 94.94 94 LYS A O 1
ATOM 768 N N . PHE A 1 95 ? -2.810 17.521 1.361 1.00 94.81 95 PHE A N 1
ATOM 769 C CA . PHE A 1 95 ? -1.475 16.981 1.105 1.00 94.81 95 PHE A CA 1
ATOM 770 C C . PHE A 1 95 ? -1.504 15.792 0.132 1.00 94.81 95 PHE A C 1
ATOM 772 O O . PHE A 1 95 ? -0.844 15.823 -0.909 1.00 94.81 95 PHE A O 1
ATOM 779 N N . VAL A 1 96 ? -2.351 14.789 0.391 1.00 94.19 96 VAL A N 1
ATOM 780 C CA . VAL A 1 96 ? -2.525 13.626 -0.498 1.00 94.19 96 VAL A CA 1
ATOM 781 C C . VAL A 1 96 ? -2.964 14.065 -1.895 1.00 94.19 96 VAL A C 1
ATOM 783 O O . VAL A 1 96 ? -2.415 13.592 -2.890 1.00 94.19 96 VAL A O 1
ATOM 786 N N . LYS A 1 97 ? -3.894 15.021 -2.002 1.00 93.94 97 LYS A N 1
ATOM 787 C CA . LYS A 1 97 ? -4.372 15.534 -3.294 1.00 93.94 97 LYS A CA 1
ATOM 788 C C . LYS A 1 97 ? -3.256 16.170 -4.130 1.00 93.94 97 LYS A C 1
ATOM 790 O O . LYS A 1 97 ? -3.279 16.042 -5.350 1.00 93.94 97 LYS A O 1
ATOM 795 N N . ARG A 1 98 ? -2.275 16.828 -3.505 1.00 92.69 98 ARG A N 1
ATOM 796 C CA . ARG A 1 98 ? -1.112 17.413 -4.201 1.00 92.69 98 ARG A CA 1
ATOM 797 C C . ARG A 1 98 ? -0.103 16.374 -4.686 1.00 92.69 98 ARG A C 1
ATOM 799 O O . ARG A 1 98 ? 0.548 16.607 -5.703 1.00 92.69 98 ARG A O 1
ATOM 806 N N . LEU A 1 99 ? 0.021 15.250 -3.978 1.00 90.62 99 LEU A N 1
ATOM 807 C CA . LEU A 1 99 ? 0.879 14.122 -4.367 1.00 90.62 99 LEU A CA 1
ATOM 808 C C . LEU A 1 99 ? 0.195 13.134 -5.310 1.00 90.62 99 LEU A C 1
ATOM 810 O O . LEU A 1 99 ? 0.873 12.308 -5.919 1.00 90.62 99 LEU A O 1
ATOM 814 N N . THR A 1 100 ? -1.130 13.211 -5.431 1.00 90.69 100 THR A N 1
ATOM 815 C CA . THR A 1 100 ? -1.904 12.299 -6.268 1.00 90.69 100 THR A CA 1
ATOM 816 C C . THR A 1 100 ? -1.456 12.425 -7.719 1.00 90.69 100 THR A C 1
ATOM 818 O O . THR A 1 100 ? -1.511 13.494 -8.327 1.00 90.69 100 THR A O 1
ATOM 821 N N . MET A 1 101 ? -1.033 11.299 -8.275 1.00 85.50 101 MET A N 1
ATOM 822 C CA . MET A 1 101 ? -0.667 11.130 -9.673 1.00 85.50 101 MET A CA 1
ATOM 823 C C . MET A 1 101 ? -1.321 9.858 -10.204 1.00 85.50 101 MET A C 1
ATOM 825 O O . MET A 1 101 ? -1.696 8.980 -9.427 1.00 85.50 101 MET A O 1
ATOM 829 N N . SER A 1 102 ? -1.490 9.776 -11.523 1.00 86.94 102 SER A N 1
ATOM 830 C CA . SER A 1 102 ? -1.964 8.543 -12.148 1.00 86.94 102 SER A CA 1
ATOM 831 C C . SER A 1 102 ? -0.928 7.444 -11.914 1.00 86.94 102 SER A C 1
ATOM 833 O O . SER A 1 102 ? 0.247 7.619 -12.240 1.00 86.94 102 SER A O 1
ATOM 835 N N . TYR A 1 103 ? -1.363 6.344 -11.304 1.00 87.88 103 TYR A N 1
ATOM 836 C CA . TYR A 1 103 ? -0.530 5.165 -11.133 1.00 87.88 103 TYR A CA 1
ATOM 837 C C . TYR A 1 103 ? -0.551 4.341 -12.418 1.00 87.88 103 TYR A C 1
ATOM 839 O O . TYR A 1 103 ? -1.620 3.975 -12.906 1.00 87.88 103 TYR A O 1
ATOM 847 N N . ASN A 1 104 ? 0.635 4.028 -12.931 1.00 86.19 104 ASN A N 1
ATOM 848 C CA . ASN A 1 104 ? 0.828 3.069 -14.006 1.00 86.19 104 ASN A CA 1
ATOM 849 C C . ASN A 1 104 ? 1.978 2.127 -13.599 1.00 86.19 104 ASN A C 1
ATOM 851 O O . ASN A 1 104 ? 3.066 2.628 -13.300 1.00 86.19 104 ASN A O 1
ATOM 855 N N . PRO A 1 105 ? 1.768 0.796 -13.573 1.00 84.31 105 PRO A N 1
ATOM 856 C CA . PRO A 1 105 ? 2.814 -0.167 -13.230 1.00 84.31 105 PRO A CA 1
ATOM 857 C C . PRO A 1 105 ? 4.090 -0.013 -14.065 1.00 84.31 105 PRO A C 1
ATOM 859 O O . PRO A 1 105 ? 5.184 -0.199 -13.543 1.00 84.31 105 PRO A O 1
ATOM 862 N N . SER A 1 106 ? 3.968 0.390 -15.332 1.00 85.19 106 SER A N 1
ATOM 863 C CA . SER A 1 106 ? 5.095 0.541 -16.259 1.00 85.19 106 SER A CA 1
ATOM 864 C C . SER A 1 106 ? 5.995 1.741 -15.961 1.00 85.19 106 SER A C 1
ATOM 866 O O . SER A 1 106 ? 7.072 1.843 -16.537 1.00 85.19 106 SER A O 1
ATOM 868 N N . PHE A 1 107 ? 5.581 2.670 -15.092 1.00 87.19 107 PHE A N 1
ATOM 869 C CA . PHE A 1 107 ? 6.414 3.820 -14.714 1.00 87.19 107 PHE A CA 1
ATOM 870 C C . PHE A 1 107 ? 7.536 3.466 -13.739 1.00 87.19 107 PHE A C 1
ATOM 872 O O . PHE A 1 107 ? 8.412 4.298 -13.503 1.00 87.19 107 PHE A O 1
ATOM 879 N N . TYR A 1 108 ? 7.497 2.267 -13.160 1.00 89.12 108 TYR A N 1
ATOM 880 C CA . TYR A 1 108 ? 8.428 1.844 -12.130 1.00 89.12 108 TYR A CA 1
ATOM 881 C C . TYR A 1 108 ? 9.227 0.649 -12.619 1.00 89.12 108 TYR A C 1
ATOM 883 O O . TYR A 1 108 ? 8.690 -0.421 -12.898 1.00 89.12 108 TYR A O 1
ATOM 891 N N . GLU A 1 109 ? 10.534 0.837 -12.695 1.00 88.50 109 GLU A N 1
ATOM 892 C CA . GLU A 1 109 ? 11.476 -0.200 -13.089 1.00 88.50 109 GLU A CA 1
ATOM 893 C C . GLU A 1 109 ? 12.257 -0.679 -11.865 1.00 88.50 109 GLU A C 1
ATOM 895 O O . GLU A 1 109 ? 12.479 0.067 -10.912 1.00 88.50 109 GLU A O 1
ATOM 900 N N . ASN A 1 110 ? 12.695 -1.938 -11.877 1.00 91.25 110 ASN A N 1
ATOM 901 C CA . ASN A 1 110 ? 13.513 -2.471 -10.794 1.00 91.25 110 ASN A CA 1
ATOM 902 C C . ASN A 1 110 ? 14.962 -1.953 -10.932 1.00 91.25 110 ASN A C 1
ATOM 904 O O . ASN A 1 110 ? 15.661 -2.390 -11.854 1.00 91.25 110 ASN A O 1
ATOM 908 N N . PRO A 1 111 ? 15.460 -1.098 -10.015 1.00 89.38 111 PRO A N 1
ATOM 909 C CA . PRO A 1 111 ? 16.781 -0.481 -10.145 1.00 89.38 111 PRO A CA 1
ATOM 910 C C . PRO A 1 111 ? 17.921 -1.506 -10.146 1.00 89.38 111 PRO A C 1
ATOM 912 O O . PRO A 1 111 ? 18.940 -1.302 -10.804 1.00 89.38 111 PRO A O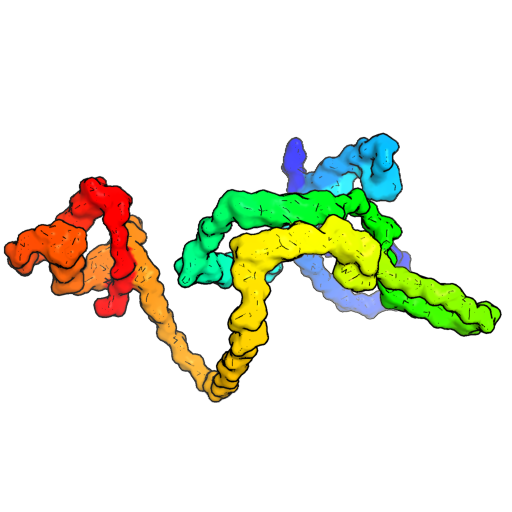 1
ATOM 915 N N . ARG A 1 112 ? 17.742 -2.654 -9.478 1.00 89.50 112 ARG A N 1
ATOM 916 C CA . ARG A 1 112 ? 18.741 -3.728 -9.462 1.00 89.50 112 ARG A CA 1
ATOM 917 C C . ARG A 1 112 ? 18.866 -4.401 -10.827 1.00 89.50 112 ARG A C 1
ATOM 919 O O . ARG A 1 112 ? 19.979 -4.566 -11.313 1.00 89.50 112 ARG A O 1
ATOM 926 N N . LEU A 1 113 ? 17.737 -4.731 -11.457 1.00 89.69 113 LEU A N 1
ATOM 927 C CA . LEU A 1 113 ? 17.735 -5.319 -12.803 1.00 89.69 113 LEU A CA 1
ATOM 928 C C . LEU A 1 113 ? 18.267 -4.330 -13.844 1.00 89.69 113 LEU A C 1
ATOM 930 O O . LEU A 1 113 ? 18.971 -4.722 -14.772 1.00 89.69 113 LEU A O 1
ATOM 934 N N . LEU A 1 114 ? 17.966 -3.040 -13.679 1.00 85.88 114 LEU A N 1
ATOM 935 C CA . LEU A 1 114 ? 18.508 -1.995 -14.542 1.00 85.88 114 LEU A CA 1
ATOM 936 C C . LEU A 1 114 ? 20.027 -1.882 -14.435 1.00 85.88 114 LEU A C 1
ATOM 938 O O . LEU A 1 114 ? 20.687 -1.774 -15.471 1.00 85.88 114 LEU A O 1
ATOM 942 N N . SER A 1 115 ? 20.558 -1.912 -13.211 1.00 86.50 115 SER A N 1
ATOM 943 C CA . SER A 1 115 ? 21.994 -1.869 -12.938 1.00 86.50 115 SER A CA 1
ATOM 944 C C . SER A 1 115 ? 22.705 -3.091 -13.523 1.00 86.50 115 SER A C 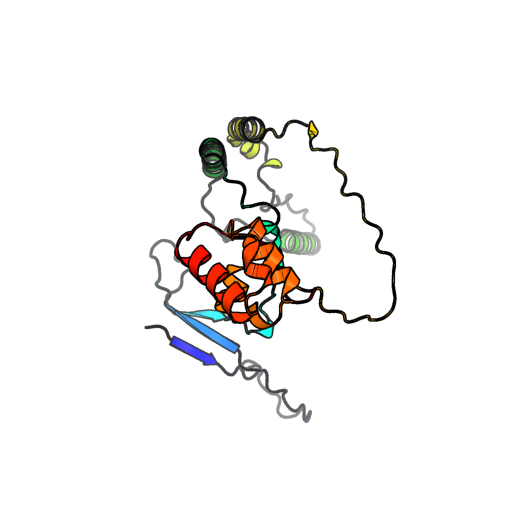1
ATOM 946 O O . SER A 1 115 ? 23.665 -2.938 -14.275 1.00 86.50 115 SER A O 1
ATOM 948 N N . GLU A 1 116 ? 22.181 -4.292 -13.287 1.00 88.94 116 GLU A N 1
ATOM 949 C CA . GLU A 1 116 ? 22.751 -5.533 -13.818 1.00 88.94 116 GLU A CA 1
ATOM 950 C C . GLU A 1 116 ? 22.758 -5.550 -15.351 1.00 88.94 116 GLU A C 1
ATOM 952 O O . GLU A 1 116 ? 23.800 -5.760 -15.972 1.00 88.94 116 GLU A O 1
ATOM 957 N N . ARG A 1 117 ? 21.624 -5.219 -15.981 1.00 87.25 117 ARG A N 1
ATOM 958 C CA . ARG A 1 117 ? 21.540 -5.101 -17.442 1.00 87.25 117 ARG A CA 1
ATOM 959 C C . ARG A 1 117 ? 22.518 -4.059 -17.981 1.00 87.25 117 ARG A C 1
ATOM 961 O O . ARG A 1 117 ? 23.078 -4.261 -19.051 1.00 87.25 117 ARG A O 1
ATOM 968 N N . SER A 1 118 ? 22.703 -2.938 -17.281 1.00 84.44 118 SER A N 1
ATOM 969 C CA . SER A 1 118 ? 23.655 -1.913 -17.715 1.00 84.44 118 SER A CA 1
ATOM 970 C C . SER A 1 118 ? 25.099 -2.403 -17.652 1.00 84.44 118 SER A C 1
ATOM 972 O O . SER A 1 118 ? 25.824 -2.198 -18.617 1.00 84.44 118 SER A O 1
ATOM 974 N N . ALA A 1 119 ? 25.482 -3.123 -16.595 1.00 87.00 119 ALA A N 1
ATOM 975 C CA . ALA A 1 119 ? 26.811 -3.714 -16.476 1.00 87.00 119 ALA A CA 1
ATOM 976 C C . ALA A 1 119 ? 27.086 -4.708 -17.615 1.00 87.00 119 ALA A C 1
ATOM 978 O O . ALA A 1 1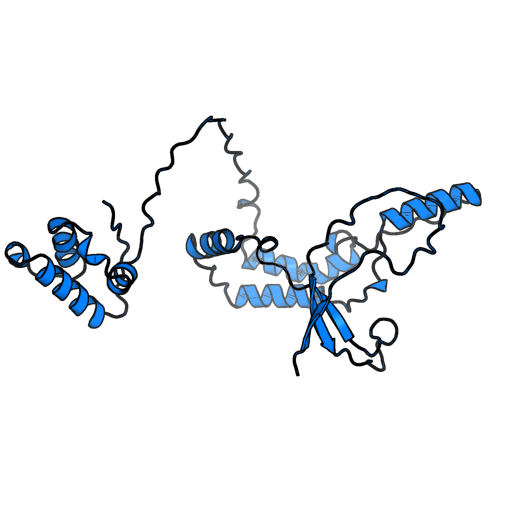19 ? 28.120 -4.617 -18.270 1.00 87.00 119 ALA A O 1
ATOM 979 N N . LEU A 1 120 ? 26.116 -5.578 -17.921 1.00 88.69 120 LEU A N 1
ATOM 980 C CA . LEU A 1 120 ? 26.208 -6.514 -19.046 1.00 88.69 120 LEU A CA 1
ATOM 981 C C . LEU A 1 120 ? 26.321 -5.800 -20.397 1.00 88.69 120 LEU A C 1
ATOM 983 O O . LEU A 1 120 ? 27.075 -6.232 -21.263 1.00 88.69 120 LEU A O 1
ATOM 987 N N . CYS A 1 121 ? 25.579 -4.707 -20.599 1.00 86.50 121 CYS A N 1
ATOM 988 C CA . CYS A 1 121 ? 25.690 -3.915 -21.822 1.00 86.50 121 CYS A CA 1
ATOM 989 C C . CYS A 1 121 ? 27.078 -3.280 -21.956 1.00 86.50 121 CYS A C 1
ATOM 991 O O . CYS A 1 121 ? 27.664 -3.395 -23.024 1.00 86.50 121 CYS A O 1
ATOM 993 N N . VAL A 1 122 ? 27.616 -2.679 -20.889 1.00 88.56 122 VAL A N 1
ATOM 994 C CA . VAL A 1 122 ? 28.969 -2.094 -20.888 1.00 88.56 122 VAL A CA 1
ATOM 995 C C . VAL A 1 122 ? 30.022 -3.161 -21.196 1.00 88.56 122 VAL A C 1
ATOM 997 O O . VAL A 1 122 ? 30.921 -2.918 -21.993 1.00 88.56 122 VAL A O 1
ATOM 1000 N N . GLU A 1 123 ? 29.896 -4.358 -20.622 1.00 89.06 123 GLU A N 1
ATOM 1001 C CA . GLU A 1 123 ? 30.802 -5.475 -20.908 1.00 89.06 123 GLU A CA 1
ATOM 1002 C C . GLU A 1 123 ? 30.698 -5.951 -22.367 1.00 89.06 123 GLU A C 1
ATOM 1004 O O . GLU A 1 123 ? 31.712 -6.242 -23.001 1.00 89.06 123 GLU A O 1
ATOM 1009 N N . ALA A 1 124 ? 29.485 -5.993 -22.923 1.00 90.44 124 ALA A N 1
ATOM 1010 C CA . ALA A 1 124 ? 29.244 -6.477 -24.279 1.00 90.44 124 ALA A CA 1
ATOM 1011 C C . ALA A 1 124 ? 29.605 -5.463 -25.379 1.00 90.44 124 ALA A C 1
ATOM 1013 O O . ALA A 1 124 ? 30.048 -5.868 -26.454 1.00 90.44 124 ALA A O 1
ATOM 1014 N N . THR A 1 125 ? 29.381 -4.164 -25.154 1.00 87.56 125 THR A N 1
ATOM 1015 C CA . THR A 1 125 ? 29.556 -3.117 -26.178 1.00 87.56 125 THR A CA 1
ATOM 1016 C C . THR A 1 125 ? 30.766 -2.221 -25.934 1.00 87.56 125 THR A C 1
ATOM 1018 O O . THR A 1 125 ? 31.209 -1.551 -26.864 1.00 87.56 125 THR A O 1
ATOM 1021 N N . GLY A 1 126 ? 31.315 -2.197 -24.716 1.00 83.19 126 GLY A N 1
ATOM 1022 C CA . GLY A 1 126 ? 32.408 -1.303 -24.321 1.00 83.19 126 GLY A CA 1
ATOM 1023 C C . GLY A 1 126 ? 32.005 0.170 -24.193 1.00 83.19 126 GLY A C 1
ATOM 1024 O O . GLY A 1 126 ? 32.862 1.013 -23.934 1.00 83.19 126 GLY A O 1
ATOM 1025 N N . GLU A 1 127 ? 30.724 0.496 -24.379 1.00 79.44 127 GLU A N 1
ATOM 1026 C CA . GLU A 1 127 ? 30.202 1.858 -24.284 1.00 79.44 127 GLU A CA 1
ATOM 1027 C C . GLU A 1 127 ? 29.614 2.109 -22.895 1.00 79.44 127 GLU A C 1
ATOM 1029 O O . GLU A 1 127 ? 28.827 1.311 -22.383 1.00 79.44 127 GLU A O 1
ATOM 1034 N N . GLU A 1 128 ? 29.970 3.243 -22.293 1.00 69.88 128 GLU A N 1
ATOM 1035 C CA . GLU A 1 128 ? 29.400 3.668 -21.018 1.00 69.88 128 GLU A CA 1
ATOM 1036 C C . GLU A 1 128 ? 27.931 4.069 -21.222 1.00 69.88 128 GLU A C 1
ATOM 1038 O O . GLU A 1 128 ? 27.606 4.978 -21.991 1.00 69.88 128 GLU A O 1
ATOM 1043 N N . LEU A 1 129 ? 27.019 3.351 -20.562 1.00 69.00 129 LEU A N 1
ATOM 1044 C CA . LEU A 1 129 ? 25.593 3.647 -20.644 1.00 69.00 129 LEU A CA 1
ATOM 1045 C C . LEU A 1 129 ? 25.273 4.940 -19.877 1.00 69.00 129 LEU A C 1
ATOM 1047 O O . LEU A 1 129 ? 25.730 5.125 -18.752 1.00 69.00 129 LEU A O 1
ATOM 1051 N N . ILE A 1 130 ? 24.419 5.788 -20.462 1.00 66.44 130 ILE A N 1
ATOM 1052 C CA . ILE A 1 130 ? 23.852 6.990 -19.824 1.00 66.44 130 ILE A CA 1
ATOM 1053 C C . ILE A 1 130 ? 23.316 6.644 -18.425 1.00 66.44 130 ILE A C 1
ATOM 1055 O O . ILE A 1 130 ? 22.591 5.655 -18.273 1.00 66.44 130 ILE A O 1
ATOM 1059 N N . GLU A 1 131 ? 23.626 7.487 -17.431 1.00 67.38 131 GLU A N 1
ATOM 1060 C CA . GLU A 1 131 ? 23.119 7.369 -16.058 1.00 67.38 131 GLU A CA 1
ATOM 1061 C C . GLU A 1 131 ? 21.593 7.200 -16.052 1.00 67.38 131 GLU A C 1
ATOM 1063 O O . GLU A 1 131 ? 20.830 8.103 -16.413 1.00 67.38 131 GLU A O 1
ATOM 1068 N N . ARG A 1 132 ? 21.131 6.014 -15.643 1.00 71.81 132 ARG A N 1
ATOM 1069 C CA . ARG A 1 132 ? 19.702 5.751 -15.468 1.00 71.81 132 ARG A CA 1
ATOM 1070 C C . ARG A 1 132 ? 19.257 6.270 -14.113 1.00 71.81 132 ARG A C 1
ATOM 1072 O O . ARG A 1 132 ? 19.817 5.910 -13.083 1.00 71.81 132 ARG A O 1
ATOM 1079 N N . LYS A 1 133 ? 18.210 7.089 -14.129 1.00 78.94 133 LYS A N 1
ATOM 1080 C CA . LYS A 1 133 ? 17.597 7.628 -12.921 1.00 78.94 133 LYS A CA 1
ATOM 1081 C C . LYS A 1 133 ? 16.700 6.584 -12.253 1.00 78.94 133 LYS A C 1
ATOM 1083 O O . LYS A 1 133 ? 15.885 5.960 -12.929 1.00 78.94 133 LYS A O 1
ATOM 1088 N N . ASP A 1 134 ? 16.815 6.438 -10.935 1.00 86.06 134 ASP A N 1
ATOM 1089 C CA . ASP A 1 134 ? 15.920 5.587 -10.152 1.00 86.06 134 ASP A CA 1
ATOM 1090 C C . ASP A 1 134 ? 14.490 6.161 -10.162 1.00 86.06 134 ASP A C 1
ATOM 1092 O O . ASP A 1 134 ? 14.242 7.324 -9.834 1.00 86.06 134 ASP A O 1
ATOM 1096 N N . THR A 1 135 ? 13.533 5.340 -10.589 1.00 86.62 135 THR A N 1
ATOM 1097 C CA . THR A 1 135 ? 12.113 5.710 -10.688 1.00 86.62 135 THR A CA 1
ATOM 1098 C C . THR A 1 135 ? 11.371 5.551 -9.360 1.00 86.62 135 THR A C 1
ATOM 1100 O O . THR A 1 135 ? 10.265 6.080 -9.210 1.00 86.62 135 THR A O 1
ATOM 1103 N N . LEU A 1 136 ? 11.980 4.870 -8.383 1.00 89.94 136 LEU A N 1
ATOM 1104 C CA . LEU A 1 136 ? 11.427 4.615 -7.053 1.00 89.94 136 LEU A CA 1
ATOM 1105 C C . LEU A 1 136 ? 11.748 5.726 -6.041 1.00 89.94 136 LEU A C 1
ATOM 1107 O O . LEU A 1 136 ? 11.304 5.650 -4.894 1.00 89.94 136 LEU A O 1
ATOM 1111 N N . GLU A 1 137 ? 12.476 6.771 -6.453 1.00 88.00 137 GLU A N 1
ATOM 1112 C CA . GLU A 1 137 ? 12.798 7.911 -5.593 1.00 88.00 137 GLU A CA 1
ATOM 1113 C C . GLU A 1 137 ? 11.519 8.552 -5.008 1.00 88.00 137 GLU A C 1
ATOM 1115 O O . GLU A 1 137 ? 10.622 8.991 -5.749 1.00 88.00 137 GLU A O 1
ATOM 1120 N N . PRO A 1 138 ? 11.411 8.658 -3.670 1.00 90.19 138 PRO A N 1
ATOM 1121 C CA . PRO A 1 138 ? 10.268 9.281 -3.027 1.00 90.19 138 PRO A CA 1
ATOM 1122 C C . PRO A 1 138 ? 10.218 10.788 -3.306 1.00 90.19 138 PRO A C 1
ATOM 1124 O O . PRO A 1 138 ? 11.213 11.441 -3.624 1.00 90.19 138 PRO A O 1
ATOM 1127 N N . TYR A 1 139 ? 9.031 11.377 -3.141 1.00 87.25 139 TYR A N 1
ATOM 1128 C CA . TYR A 1 139 ? 8.760 12.762 -3.545 1.00 87.25 139 TYR A CA 1
ATOM 1129 C C . TYR A 1 139 ? 9.709 13.806 -2.928 1.00 87.25 139 TYR A C 1
ATOM 1131 O O . TYR A 1 139 ? 9.954 14.831 -3.558 1.00 87.25 139 TYR A O 1
ATOM 1139 N N . TYR A 1 140 ? 10.244 13.567 -1.726 1.00 89.44 140 TYR A N 1
ATOM 1140 C CA . TYR A 1 140 ? 11.130 14.507 -1.033 1.00 89.44 140 TYR A CA 1
ATOM 1141 C C . TYR A 1 140 ? 12.557 14.540 -1.598 1.00 89.44 140 TYR A C 1
ATOM 1143 O O . TYR A 1 140 ? 13.269 15.511 -1.366 1.00 89.44 140 TYR A O 1
ATOM 1151 N N . GLN A 1 141 ? 12.973 13.520 -2.355 1.00 90.12 141 GLN A N 1
ATOM 1152 C CA . GLN A 1 141 ? 14.263 13.515 -3.056 1.00 90.12 141 GLN A CA 1
ATOM 1153 C C . GLN A 1 141 ? 14.199 14.263 -4.392 1.00 90.12 141 GLN A C 1
ATOM 1155 O O . GLN A 1 141 ? 15.228 14.626 -4.952 1.00 90.12 141 GLN A O 1
ATOM 1160 N N . ILE A 1 142 ? 12.992 14.545 -4.890 1.00 87.81 142 ILE A N 1
ATOM 1161 C CA . ILE A 1 142 ? 12.768 15.232 -6.160 1.00 87.81 142 ILE A CA 1
ATOM 1162 C C . ILE A 1 142 ? 12.344 16.679 -5.856 1.00 87.81 142 ILE A C 1
ATOM 1164 O O . ILE A 1 142 ? 11.186 16.901 -5.486 1.00 87.81 142 ILE A O 1
ATOM 1168 N N . PRO A 1 143 ? 13.219 17.690 -6.050 1.00 89.81 143 PRO A N 1
ATOM 1169 C CA . PRO A 1 143 ? 12.961 19.063 -5.601 1.00 89.81 143 PRO A CA 1
ATOM 1170 C C . PRO A 1 143 ? 11.649 19.651 -6.129 1.00 89.81 143 PRO A C 1
ATOM 1172 O O . PRO A 1 143 ? 10.905 20.303 -5.400 1.00 89.81 143 PRO A O 1
ATOM 1175 N N . THR A 1 144 ? 11.313 19.356 -7.386 1.00 88.50 144 THR A N 1
ATOM 1176 C CA . THR A 1 144 ? 10.075 19.824 -8.022 1.00 88.50 144 THR A CA 1
ATOM 1177 C C . THR A 1 144 ? 8.817 19.209 -7.413 1.00 88.50 144 THR A C 1
ATOM 1179 O O . THR A 1 144 ? 7.765 19.843 -7.438 1.00 88.50 144 THR A O 1
ATOM 1182 N N . ARG A 1 145 ? 8.887 17.986 -6.868 1.00 87.75 145 ARG A N 1
ATOM 1183 C CA . ARG A 1 145 ? 7.762 17.335 -6.179 1.00 87.75 145 ARG A CA 1
ATOM 1184 C C . ARG A 1 145 ? 7.644 17.830 -4.743 1.00 87.75 145 ARG A C 1
ATOM 1186 O O . ARG A 1 145 ? 6.533 18.104 -4.307 1.00 87.75 145 ARG A O 1
ATOM 1193 N N . LEU A 1 146 ? 8.767 18.017 -4.052 1.00 91.75 146 LEU A N 1
ATOM 1194 C CA . LEU A 1 146 ? 8.795 18.589 -2.705 1.00 91.75 146 LEU A CA 1
ATOM 1195 C C . LEU A 1 146 ? 8.198 20.005 -2.672 1.00 91.75 146 LEU A C 1
ATOM 1197 O O . LEU A 1 146 ? 7.354 20.301 -1.830 1.00 91.75 146 LEU A O 1
ATOM 1201 N N . GLN A 1 147 ? 8.550 20.855 -3.641 1.00 91.81 147 GLN A N 1
ATOM 1202 C CA . GLN A 1 147 ? 8.001 22.212 -3.749 1.00 91.81 147 GLN A CA 1
ATOM 1203 C C . GLN A 1 147 ? 6.472 22.242 -3.918 1.00 91.81 147 GLN A C 1
ATOM 1205 O O . GLN A 1 147 ? 5.831 23.181 -3.457 1.00 91.81 147 GLN A O 1
ATOM 1210 N N . ARG A 1 148 ? 5.862 21.215 -4.530 1.00 90.06 148 ARG A N 1
ATOM 1211 C CA . ARG A 1 148 ? 4.399 21.150 -4.738 1.00 90.06 148 ARG A CA 1
ATOM 1212 C C . ARG A 1 148 ? 3.596 20.972 -3.455 1.00 90.06 148 ARG A C 1
ATOM 1214 O O . ARG A 1 148 ? 2.394 21.220 -3.480 1.00 90.06 148 ARG A O 1
ATOM 1221 N N . VAL A 1 149 ? 4.234 20.480 -2.397 1.00 93.00 149 VAL A N 1
ATOM 1222 C CA . VAL A 1 149 ? 3.586 20.120 -1.130 1.00 93.00 149 VAL A CA 1
ATOM 1223 C C . VAL A 1 149 ? 4.098 20.925 0.056 1.00 93.00 149 VAL A C 1
ATOM 1225 O O . VAL A 1 149 ? 3.666 20.670 1.173 1.00 93.00 149 VAL A O 1
ATOM 1228 N N . GLY A 1 150 ? 5.016 21.875 -0.159 1.00 91.12 150 GLY A N 1
ATOM 1229 C CA . GLY A 1 150 ? 5.652 22.631 0.924 1.00 91.12 150 GLY A CA 1
ATOM 1230 C C . GLY A 1 150 ? 4.636 23.297 1.855 1.00 91.12 150 GLY A C 1
ATOM 1231 O O . GLY A 1 150 ? 4.675 23.075 3.061 1.00 91.12 150 GLY A O 1
ATOM 1232 N N . SER A 1 151 ? 3.651 24.000 1.289 1.00 92.44 151 SER A N 1
ATOM 1233 C CA . SER A 1 151 ? 2.584 24.654 2.059 1.00 92.44 151 SER A CA 1
ATOM 1234 C C . SER A 1 151 ? 1.695 23.681 2.837 1.00 92.44 151 SER A C 1
ATOM 1236 O O . SER A 1 151 ? 1.213 23.991 3.923 1.00 92.44 151 SER A O 1
ATOM 1238 N N . GLU A 1 152 ? 1.441 22.498 2.284 1.00 94.00 152 GLU A N 1
ATOM 1239 C CA . GLU A 1 152 ? 0.640 21.463 2.925 1.00 94.00 152 GLU A CA 1
ATOM 1240 C C . GLU A 1 152 ? 1.424 20.759 4.044 1.00 94.00 152 GLU A C 1
ATOM 1242 O O . GLU A 1 152 ? 0.831 20.398 5.058 1.00 94.00 152 GLU A O 1
ATOM 1247 N N . ILE A 1 153 ? 2.745 20.612 3.899 1.00 92.56 153 ILE A N 1
ATOM 1248 C CA . ILE A 1 153 ? 3.633 20.105 4.955 1.00 92.56 153 ILE A CA 1
ATOM 1249 C C . ILE A 1 153 ? 3.643 21.069 6.143 1.00 92.56 153 ILE A C 1
ATOM 1251 O O . ILE A 1 153 ? 3.477 20.623 7.274 1.00 92.56 153 ILE A O 1
ATOM 1255 N N . GLU A 1 154 ? 3.773 22.375 5.902 1.00 92.06 154 GLU A N 1
ATOM 1256 C CA . GLU A 1 154 ? 3.721 23.395 6.960 1.00 92.06 154 GLU A CA 1
ATOM 1257 C C . GLU A 1 154 ? 2.398 23.335 7.740 1.00 92.06 154 GLU A C 1
ATOM 1259 O O . GLU A 1 154 ? 2.404 23.290 8.969 1.00 92.06 154 GLU A O 1
ATOM 1264 N N . GLN A 1 155 ? 1.267 23.210 7.036 1.00 91.56 155 GLN A N 1
ATOM 1265 C CA . GLN A 1 155 ? -0.054 23.052 7.661 1.00 91.56 155 GLN A CA 1
ATOM 1266 C C . GLN A 1 155 ? -0.182 21.767 8.486 1.00 91.56 155 GLN A C 1
ATOM 1268 O O . GLN A 1 155 ? -0.882 21.756 9.498 1.00 91.56 155 GLN A O 1
ATOM 1273 N N . ILE A 1 156 ? 0.443 20.670 8.049 1.00 92.56 156 ILE A N 1
ATOM 1274 C CA . ILE A 1 156 ? 0.478 19.422 8.819 1.00 92.56 156 ILE A CA 1
ATOM 1275 C C . ILE A 1 156 ? 1.319 19.622 10.081 1.00 92.56 156 ILE A C 1
ATOM 1277 O O . ILE A 1 156 ? 0.864 19.264 11.162 1.00 92.56 156 ILE A O 1
ATOM 1281 N N . ILE A 1 157 ? 2.506 20.221 9.972 1.00 91.38 157 ILE A N 1
ATOM 1282 C CA . ILE A 1 157 ? 3.375 20.470 11.129 1.00 91.38 157 ILE A CA 1
ATOM 1283 C C . ILE A 1 157 ? 2.644 21.311 12.177 1.00 91.38 157 ILE A C 1
ATOM 1285 O O . ILE A 1 157 ? 2.650 20.949 13.350 1.00 91.38 157 ILE A O 1
ATOM 1289 N N . GLU A 1 158 ? 1.963 22.374 11.751 1.00 90.19 158 GLU A N 1
ATOM 1290 C CA . GLU A 1 158 ? 1.180 23.243 12.632 1.00 90.19 158 GLU A CA 1
ATOM 1291 C C . GLU A 1 158 ? 0.024 22.489 13.310 1.00 90.19 158 GLU A C 1
ATOM 1293 O O . GLU A 1 158 ? -0.099 22.499 14.532 1.00 90.19 158 GLU A O 1
ATOM 1298 N N . LYS A 1 159 ? -0.807 21.780 12.535 1.00 88.19 159 LYS A N 1
ATOM 1299 C CA . LYS A 1 159 ? -2.026 21.121 13.045 1.00 88.19 159 LYS A CA 1
ATOM 1300 C C . LYS A 1 159 ? -1.779 19.874 13.883 1.00 88.19 159 LYS A C 1
ATOM 1302 O O . LYS A 1 159 ? -2.642 19.484 14.669 1.00 88.19 159 LYS A O 1
ATOM 1307 N N . PHE A 1 160 ? -0.646 19.218 13.672 1.00 87.62 160 PHE A N 1
ATOM 1308 C CA . PHE A 1 160 ? -0.233 18.055 14.449 1.00 87.62 160 PHE A CA 1
ATOM 1309 C C . PHE A 1 160 ? 0.798 18.416 15.528 1.00 87.62 160 PHE A C 1
ATOM 1311 O O . PHE A 1 160 ? 1.244 17.524 16.241 1.00 87.62 160 PHE A O 1
ATOM 1318 N N . GLY A 1 161 ? 1.175 19.695 15.663 1.00 84.56 161 GLY A N 1
ATOM 1319 C CA . GLY A 1 161 ? 2.132 20.146 16.675 1.00 84.56 161 GLY A CA 1
ATOM 1320 C C . GLY A 1 161 ? 3.526 19.530 16.529 1.00 84.56 161 GLY A C 1
ATOM 1321 O O . GLY A 1 161 ? 4.229 19.384 17.521 1.00 84.56 161 GLY A O 1
ATOM 1322 N N . LEU A 1 162 ? 3.943 19.175 15.305 1.00 82.00 162 LEU A N 1
ATOM 1323 C CA . LEU A 1 162 ? 5.180 18.422 15.018 1.00 82.00 162 LEU A CA 1
ATOM 1324 C C . LEU A 1 162 ? 6.466 19.270 15.116 1.00 82.00 162 LEU A C 1
ATOM 1326 O O . LEU A 1 162 ? 7.469 18.978 14.459 1.00 82.00 162 LEU A O 1
ATOM 1330 N N . THR A 1 163 ? 6.443 20.345 15.900 1.00 75.38 163 THR A N 1
ATOM 1331 C CA . THR A 1 163 ? 7.632 21.129 16.252 1.00 75.38 163 THR A CA 1
ATOM 1332 C C . THR A 1 163 ? 8.634 20.275 17.037 1.00 75.38 163 THR A C 1
ATOM 1334 O O . THR A 1 163 ? 8.245 19.330 17.712 1.00 75.38 163 THR A O 1
ATOM 1337 N N . ASP A 1 164 ? 9.932 20.587 16.932 1.00 60.41 164 ASP A N 1
ATOM 1338 C CA . ASP A 1 164 ? 11.088 19.730 17.282 1.00 60.41 164 ASP A CA 1
ATOM 1339 C C . ASP A 1 164 ? 11.184 19.178 18.733 1.00 60.41 164 ASP A C 1
ATOM 1341 O O . ASP A 1 164 ? 12.164 18.505 19.063 1.00 60.41 164 ASP A O 1
ATOM 1345 N N . GLU A 1 165 ? 10.187 19.394 19.590 1.00 57.78 165 GLU A N 1
ATOM 1346 C CA . GLU A 1 165 ? 10.118 18.875 20.964 1.00 57.78 165 GLU A CA 1
ATOM 1347 C C . GLU A 1 165 ? 10.036 17.330 21.018 1.00 57.78 165 GLU A C 1
ATOM 1349 O O . GLU A 1 165 ? 10.570 16.721 21.945 1.00 57.78 165 GLU A O 1
ATOM 1354 N N . ASP A 1 166 ? 9.500 16.663 19.987 1.00 56.12 166 ASP A N 1
ATOM 1355 C CA . ASP A 1 166 ? 9.319 15.198 19.994 1.00 56.12 166 ASP A CA 1
ATOM 1356 C C . ASP A 1 166 ? 10.490 14.388 19.400 1.00 56.12 166 ASP A C 1
ATOM 1358 O O . ASP A 1 166 ? 10.539 13.160 19.524 1.00 56.12 166 ASP A O 1
ATOM 1362 N N . LYS A 1 167 ? 11.503 15.034 18.805 1.00 52.31 167 LYS A N 1
ATOM 1363 C CA . LYS A 1 167 ? 12.639 14.333 18.160 1.00 52.31 167 LYS A CA 1
ATOM 1364 C C . LYS A 1 167 ? 13.696 13.780 19.133 1.00 52.31 167 LYS A C 1
ATOM 1366 O O . LYS A 1 167 ? 14.735 13.296 18.687 1.00 52.31 167 LYS A O 1
ATOM 1371 N N . LYS A 1 168 ? 13.465 13.824 20.452 1.00 43.72 168 LYS A N 1
ATOM 1372 C CA . LYS A 1 168 ? 14.426 13.374 21.486 1.00 43.72 168 LYS A CA 1
ATOM 1373 C C . LYS A 1 168 ? 13.941 12.261 22.417 1.00 43.72 168 LYS A C 1
ATOM 1375 O O . LYS A 1 168 ? 14.573 12.021 23.445 1.00 43.72 168 LYS A O 1
ATOM 1380 N N . SER A 1 169 ? 12.896 11.517 22.067 1.00 40.38 169 SER A N 1
ATOM 1381 C CA . SER A 1 169 ? 12.687 10.208 22.698 1.00 40.38 169 SER A CA 1
ATOM 1382 C C . SER A 1 169 ? 13.322 9.116 21.839 1.00 40.38 169 SER A C 1
ATOM 1384 O O . SER A 1 169 ? 12.667 8.401 21.088 1.00 40.38 169 SER A O 1
ATOM 1386 N N . GLU A 1 170 ? 14.649 8.980 21.942 1.00 40.22 170 GLU A N 1
ATOM 1387 C CA . GLU A 1 170 ? 15.287 7.721 21.555 1.00 40.22 170 GLU A CA 1
ATOM 1388 C C . GLU A 1 170 ? 14.526 6.576 22.245 1.00 40.22 170 GLU A C 1
ATOM 1390 O O . GLU A 1 170 ? 14.287 6.649 23.461 1.00 40.22 170 GLU A O 1
ATOM 1395 N N . PRO A 1 171 ? 14.133 5.510 21.527 1.00 42.53 171 PRO A N 1
ATOM 1396 C CA . PRO A 1 171 ? 13.566 4.347 22.175 1.00 42.53 171 PRO A CA 1
ATOM 1397 C C . PRO A 1 171 ? 14.669 3.772 23.058 1.00 42.53 171 PRO A C 1
ATOM 1399 O O . PRO A 1 171 ? 15.609 3.150 22.564 1.00 42.53 171 PRO A O 1
ATOM 1402 N N . LYS A 1 172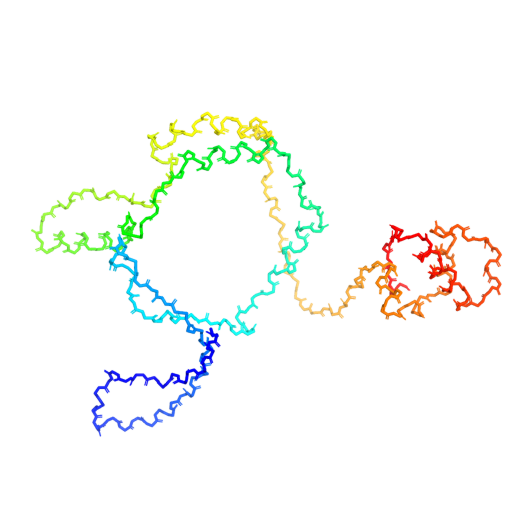 ? 14.583 4.002 24.375 1.00 39.91 172 LYS A N 1
ATOM 1403 C CA . LYS A 1 172 ? 15.445 3.343 25.357 1.00 39.91 172 LYS A CA 1
ATOM 1404 C C . LYS A 1 172 ? 15.316 1.848 25.118 1.00 39.91 172 LYS A C 1
ATOM 1406 O O . LYS A 1 172 ? 14.328 1.231 25.516 1.00 39.91 172 LYS A O 1
ATOM 1411 N N . GLY A 1 173 ? 16.320 1.288 24.448 1.00 38.72 173 GLY A N 1
ATOM 1412 C CA . GLY A 1 173 ? 16.466 -0.133 24.210 1.00 38.72 173 GLY A CA 1
ATOM 1413 C C . GLY A 1 173 ? 16.376 -0.842 25.549 1.00 38.72 173 GLY A C 1
ATOM 1414 O O . GLY A 1 173 ? 17.316 -0.838 26.346 1.00 38.72 173 GLY A O 1
ATOM 1415 N N . ARG A 1 174 ? 15.208 -1.418 25.826 1.00 40.97 174 ARG A N 1
ATOM 1416 C CA . ARG A 1 174 ? 14.996 -2.257 26.994 1.00 40.97 174 ARG A CA 1
ATOM 1417 C C . ARG A 1 174 ? 15.822 -3.509 26.737 1.00 40.97 174 ARG A C 1
ATOM 1419 O O . ARG A 1 174 ? 15.415 -4.380 25.972 1.00 40.97 174 ARG A O 1
ATOM 1426 N N . LYS A 1 175 ? 17.032 -3.548 27.306 1.00 38.09 175 LYS A N 1
ATOM 1427 C CA . LYS A 1 175 ? 17.912 -4.718 27.278 1.00 38.09 175 LYS A CA 1
ATOM 1428 C C . LYS A 1 175 ? 17.092 -5.929 27.718 1.00 38.09 175 LYS A C 1
ATOM 1430 O O . LYS A 1 175 ? 16.692 -6.019 28.879 1.00 38.09 175 LYS A O 1
ATOM 1435 N N . ARG A 1 176 ? 16.822 -6.839 26.782 1.00 37.25 176 ARG A N 1
ATOM 1436 C CA . ARG A 1 176 ? 16.301 -8.169 27.089 1.00 37.25 176 ARG A CA 1
ATOM 1437 C C . ARG A 1 176 ? 17.364 -8.866 27.938 1.00 37.25 176 ARG A C 1
ATOM 1439 O O . ARG A 1 176 ? 18.474 -9.089 27.463 1.00 37.25 176 ARG A O 1
ATOM 1446 N N . LYS A 1 177 ? 17.051 -9.151 29.203 1.00 34.62 177 LYS A N 1
ATOM 1447 C CA . LYS A 1 177 ? 17.780 -10.178 29.954 1.00 34.62 177 LYS A CA 1
ATOM 1448 C C . LYS A 1 177 ? 17.424 -11.533 29.328 1.00 34.62 177 LYS A C 1
ATOM 1450 O O . LYS A 1 177 ? 16.240 -11.744 29.064 1.00 34.62 177 LYS A O 1
ATOM 1455 N N . PRO A 1 178 ? 18.392 -12.429 29.093 1.00 37.12 178 PRO A N 1
ATOM 1456 C CA . PRO A 1 178 ? 18.080 -13.816 28.804 1.00 37.12 178 PRO A CA 1
ATOM 1457 C C . PRO A 1 178 ? 17.605 -14.452 30.115 1.00 37.12 178 PRO A C 1
ATOM 1459 O O . PRO A 1 178 ? 18.284 -14.341 31.136 1.00 37.12 178 PRO A O 1
ATOM 1462 N N . VAL A 1 179 ? 16.418 -15.048 30.109 1.00 37.91 179 VAL A N 1
ATOM 1463 C CA . VAL A 1 179 ? 15.984 -15.949 31.178 1.00 37.91 179 VAL A CA 1
ATOM 1464 C C . VAL A 1 179 ? 15.511 -17.221 30.500 1.00 37.91 179 VAL A C 1
ATOM 1466 O O . VAL A 1 179 ? 14.542 -17.215 29.743 1.00 37.91 179 VAL A O 1
ATOM 1469 N N . ASP A 1 180 ? 16.283 -18.271 30.741 1.00 37.22 180 ASP A N 1
ATOM 1470 C CA . ASP A 1 180 ? 15.950 -19.652 30.457 1.00 37.22 180 ASP A CA 1
ATOM 1471 C C . ASP A 1 180 ? 14.682 -20.090 31.210 1.00 37.22 180 ASP A C 1
ATOM 1473 O O . ASP A 1 180 ? 14.529 -19.806 32.397 1.00 37.22 180 ASP A O 1
ATOM 1477 N N . ALA A 1 181 ? 13.872 -20.890 30.509 1.00 36.03 181 ALA A N 1
ATOM 1478 C CA . ALA A 1 181 ? 12.945 -21.911 31.014 1.00 36.03 181 ALA A CA 1
ATOM 1479 C C . ALA A 1 181 ? 11.621 -21.472 31.701 1.00 36.03 181 ALA A C 1
ATOM 1481 O O . ALA A 1 181 ? 11.489 -20.356 32.197 1.00 36.03 181 ALA A O 1
ATOM 1482 N N . PRO A 1 182 ? 10.584 -22.338 31.629 1.00 43.62 182 PRO A N 1
ATOM 1483 C CA . PRO A 1 182 ? 9.191 -21.940 31.479 1.00 43.62 182 PRO A CA 1
ATOM 1484 C C . PRO A 1 182 ? 8.464 -21.875 32.820 1.00 43.62 182 PRO A C 1
ATOM 1486 O O . PRO A 1 182 ? 8.561 -22.805 33.617 1.00 43.62 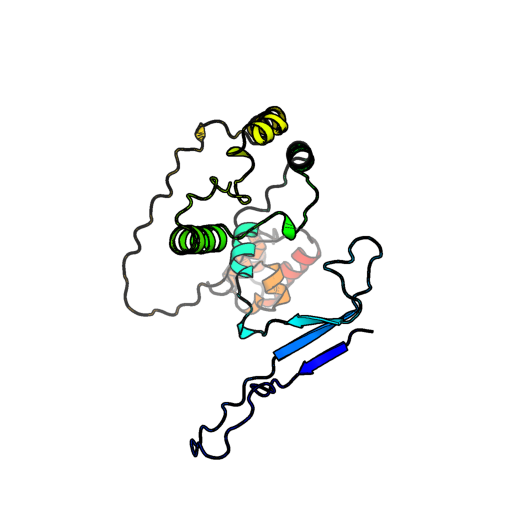182 PRO A O 1
ATOM 1489 N N . ASP A 1 183 ? 7.648 -20.843 33.019 1.00 32.94 183 ASP A N 1
ATOM 1490 C CA . ASP A 1 183 ? 6.585 -20.913 34.014 1.00 32.94 183 ASP A CA 1
ATOM 1491 C C . ASP A 1 183 ? 5.268 -20.452 33.395 1.00 32.94 183 ASP A C 1
ATOM 1493 O O . ASP A 1 183 ? 5.106 -19.330 32.912 1.00 32.94 183 ASP A O 1
ATOM 1497 N N . ASN A 1 184 ? 4.361 -21.414 33.311 1.00 43.31 184 ASN A N 1
ATOM 1498 C CA . ASN A 1 184 ? 3.095 -21.348 32.613 1.00 43.31 184 ASN A CA 1
ATOM 1499 C C . ASN A 1 184 ? 2.043 -20.945 33.652 1.00 43.31 184 ASN A C 1
ATOM 1501 O O . ASN A 1 184 ? 1.373 -21.801 34.228 1.00 43.31 184 ASN A O 1
ATOM 1505 N N . GLN A 1 185 ? 1.920 -19.646 33.929 1.00 37.69 185 GLN A N 1
ATOM 1506 C CA . GLN A 1 185 ? 0.784 -19.109 34.677 1.00 37.69 185 GLN A CA 1
ATOM 1507 C C . GLN A 1 185 ? -0.077 -18.255 33.744 1.00 37.69 185 GLN A C 1
ATOM 1509 O O . GLN A 1 185 ? 0.419 -17.281 33.179 1.00 37.69 185 GLN A O 1
ATOM 1514 N N . PRO A 1 186 ? -1.368 -18.590 33.555 1.00 41.38 186 PRO A N 1
ATOM 1515 C CA . PRO A 1 186 ? -2.265 -17.735 32.803 1.00 41.38 186 PRO A CA 1
ATOM 1516 C C . PRO A 1 186 ? -2.540 -16.490 33.644 1.00 41.38 186 PRO A C 1
ATOM 1518 O O . PRO A 1 186 ? -3.273 -16.557 34.635 1.00 41.38 186 PRO A O 1
ATOM 1521 N N . GLU A 1 187 ? -1.959 -15.359 33.250 1.00 47.22 187 GLU A N 1
ATOM 1522 C CA . GLU A 1 187 ? -2.358 -14.050 33.757 1.00 47.22 187 GLU A CA 1
ATOM 1523 C C . GLU A 1 187 ? -3.881 -13.936 33.619 1.00 47.22 187 GLU A C 1
ATOM 1525 O O . GLU A 1 187 ? -4.458 -14.098 32.539 1.00 47.22 187 GLU A O 1
ATOM 1530 N N . ALA A 1 188 ? -4.561 -13.771 34.752 1.00 55.72 188 ALA A N 1
ATOM 1531 C CA . ALA A 1 188 ? -6.008 -13.715 34.787 1.00 55.72 188 ALA A CA 1
ATOM 1532 C C . ALA A 1 188 ? -6.471 -12.434 34.079 1.00 55.72 188 ALA A C 1
ATOM 1534 O O . ALA A 1 188 ? -6.398 -11.340 34.636 1.00 55.72 188 ALA A O 1
ATOM 1535 N N . LYS A 1 189 ? -6.909 -12.602 32.827 1.00 66.12 189 LYS A N 1
ATOM 1536 C CA . LYS A 1 189 ? -7.465 -11.562 31.958 1.00 66.12 189 LYS A CA 1
ATOM 1537 C C . LYS A 1 189 ? -8.546 -10.782 32.719 1.00 66.12 189 LYS A C 1
ATOM 1539 O O . LYS A 1 189 ? -9.555 -11.371 33.106 1.00 66.12 189 LYS A O 1
ATOM 1544 N N . MET A 1 190 ? -8.324 -9.483 32.940 1.00 72.31 190 MET A N 1
ATOM 1545 C CA . MET A 1 190 ? -9.381 -8.566 33.383 1.00 72.31 190 MET A CA 1
ATOM 1546 C C . MET A 1 190 ? -10.513 -8.620 32.352 1.00 72.31 190 MET A C 1
ATOM 1548 O O . MET A 1 190 ? -10.262 -8.536 31.149 1.00 72.31 190 MET A O 1
ATOM 1552 N N . MET A 1 191 ? -11.740 -8.841 32.813 1.00 81.06 191 MET A N 1
ATOM 1553 C CA . MET A 1 191 ? -12.943 -8.828 31.978 1.00 81.06 191 MET A CA 1
ATOM 1554 C C . MET A 1 191 ? -13.912 -7.800 32.544 1.00 81.06 191 MET A C 1
ATOM 1556 O O . MET A 1 191 ? -13.906 -7.551 33.748 1.00 81.06 191 MET A O 1
ATOM 1560 N N . SER A 1 192 ? -14.785 -7.242 31.709 1.00 89.25 192 SER A N 1
ATOM 1561 C CA . SER A 1 192 ? -15.842 -6.375 32.225 1.00 89.25 192 SER A CA 1
ATOM 1562 C C . SER A 1 192 ? -16.846 -7.184 33.058 1.00 89.25 192 SER A C 1
ATOM 1564 O O . SER A 1 192 ? -17.054 -8.386 32.834 1.00 89.25 192 SER A O 1
ATOM 1566 N N . ILE A 1 193 ? -17.515 -6.539 34.017 1.00 86.62 193 ILE A N 1
ATOM 1567 C CA . ILE A 1 193 ? -18.584 -7.179 34.799 1.00 86.62 193 ILE A CA 1
ATOM 1568 C C . ILE A 1 193 ? -19.711 -7.707 33.896 1.00 86.62 193 ILE A C 1
ATOM 1570 O O . ILE A 1 193 ? -20.287 -8.760 34.175 1.00 86.62 193 ILE A O 1
ATOM 1574 N N . ARG A 1 194 ? -19.990 -7.029 32.774 1.00 86.31 194 ARG A N 1
ATOM 1575 C CA . ARG A 1 194 ? -21.004 -7.454 31.800 1.00 86.31 194 ARG A CA 1
ATOM 1576 C C . ARG A 1 194 ? -20.612 -8.752 31.114 1.00 86.31 194 ARG A C 1
ATOM 1578 O O . ARG A 1 194 ? -21.441 -9.654 31.026 1.00 86.31 194 ARG A O 1
ATOM 1585 N N . ASP A 1 195 ? -19.349 -8.885 30.725 1.00 87.62 195 ASP A N 1
ATOM 1586 C CA . ASP A 1 195 ? -18.834 -10.128 30.146 1.00 87.62 195 ASP A CA 1
ATOM 1587 C C . ASP A 1 195 ? -18.853 -11.267 31.171 1.00 87.62 195 ASP A C 1
ATOM 1589 O O . ASP A 1 195 ? -19.137 -12.412 30.825 1.00 87.62 195 ASP A O 1
ATOM 1593 N N . CYS A 1 196 ? -18.621 -10.965 32.453 1.00 86.19 196 CYS A N 1
ATOM 1594 C CA . CYS A 1 196 ? -18.742 -11.950 33.529 1.00 86.19 196 CYS A CA 1
ATOM 1595 C C . CYS A 1 196 ? -20.187 -12.415 33.746 1.00 86.19 196 CYS A C 1
ATOM 1597 O O . CYS A 1 196 ? -20.413 -13.597 34.010 1.00 86.19 196 CYS A O 1
ATOM 1599 N N . VAL A 1 197 ? -21.164 -11.513 33.618 1.00 85.75 197 VAL A N 1
ATOM 1600 C CA . VAL A 1 197 ? -22.593 -11.852 33.684 1.00 85.75 197 VAL A CA 1
ATOM 1601 C C . VAL A 1 197 ? -23.018 -12.664 32.459 1.00 85.75 197 VAL A C 1
ATOM 1603 O O . VAL A 1 197 ? -23.680 -13.686 32.629 1.00 85.75 197 VAL A O 1
ATOM 1606 N N . ALA A 1 198 ? -22.607 -12.257 31.255 1.00 86.81 198 ALA A N 1
ATOM 1607 C CA . ALA A 1 198 ? -22.934 -12.937 30.000 1.00 86.81 198 ALA A CA 1
ATOM 1608 C C . ALA A 1 198 ? -22.297 -14.332 29.893 1.00 86.81 198 ALA A C 1
ATOM 1610 O O . ALA A 1 198 ? -22.912 -15.252 29.363 1.00 86.81 198 ALA A O 1
ATOM 1611 N N . ALA A 1 199 ? -21.086 -14.505 30.430 1.00 86.00 199 ALA A N 1
ATOM 1612 C CA . ALA A 1 199 ? -20.392 -15.790 30.484 1.00 86.00 199 ALA A CA 1
ATOM 1613 C C . ALA A 1 199 ? -20.772 -16.652 31.704 1.00 86.00 199 ALA A C 1
ATOM 1615 O O . ALA A 1 199 ? -20.124 -17.669 31.936 1.00 86.00 199 ALA A O 1
ATOM 1616 N N . GLU A 1 200 ? -21.754 -16.228 32.510 1.00 84.44 200 GLU A N 1
ATOM 1617 C CA . GLU A 1 200 ? -22.203 -16.897 33.744 1.00 84.44 200 GLU A CA 1
ATOM 1618 C C . GLU A 1 200 ? -21.105 -17.132 34.804 1.00 84.44 200 GLU A C 1
ATOM 1620 O O . GLU A 1 200 ? -21.262 -17.936 35.718 1.00 84.44 200 GLU A O 1
ATOM 1625 N N . LYS A 1 201 ? -20.014 -16.360 34.765 1.00 87.25 201 LYS A N 1
ATOM 1626 C CA . LYS A 1 201 ? -18.851 -16.496 35.667 1.00 87.25 201 LYS A CA 1
ATOM 1627 C C . LYS A 1 201 ? -19.008 -15.785 37.013 1.00 87.25 201 LYS A C 1
ATOM 1629 O O . LYS A 1 201 ? -18.092 -15.764 37.830 1.00 87.25 201 LYS A O 1
ATOM 1634 N N . MET A 1 202 ? -20.177 -15.211 37.291 1.00 82.12 202 MET A N 1
ATOM 1635 C CA . MET A 1 202 ? -20.468 -14.543 38.571 1.00 82.12 202 MET A CA 1
ATOM 1636 C C . MET A 1 202 ? -20.435 -15.506 39.770 1.00 82.12 202 MET A C 1
ATOM 1638 O O . MET A 1 202 ? -20.236 -15.081 40.909 1.00 82.12 202 MET A O 1
ATOM 1642 N N . SER A 1 203 ? -20.603 -16.809 39.526 1.00 84.81 203 SER A N 1
ATOM 1643 C CA . SER A 1 203 ? -20.461 -17.856 40.538 1.00 84.81 203 SER A CA 1
ATOM 1644 C C . SER A 1 203 ? -19.020 -18.090 40.984 1.00 84.81 203 SER A C 1
ATOM 1646 O O . SER A 1 203 ? -18.832 -18.717 42.025 1.00 84.81 203 SER A O 1
ATOM 1648 N N . ASP A 1 204 ? -18.019 -17.588 40.265 1.00 86.75 204 ASP A N 1
ATOM 1649 C CA . ASP A 1 204 ? -16.610 -17.865 40.569 1.00 86.75 204 ASP A CA 1
ATOM 1650 C C . ASP A 1 204 ? -16.055 -16.913 41.644 1.00 86.75 204 ASP A C 1
ATOM 1652 O O . ASP A 1 204 ? -15.146 -17.271 42.387 1.00 86.75 204 ASP A O 1
ATOM 1656 N N . PHE A 1 205 ? -16.675 -15.741 41.818 1.00 87.19 205 PHE A N 1
ATOM 1657 C CA . PHE A 1 205 ? -16.274 -14.737 42.806 1.00 87.19 205 PHE A CA 1
ATOM 1658 C C . PHE A 1 205 ? -16.584 -15.152 44.245 1.00 87.19 205 PHE A C 1
ATOM 1660 O O . PHE A 1 205 ? -17.597 -15.806 44.531 1.00 87.19 205 PHE A O 1
ATOM 1667 N N . LYS A 1 206 ? -15.768 -14.712 45.206 1.00 89.12 206 LYS A N 1
ATOM 1668 C CA . LYS A 1 206 ? -16.082 -14.914 46.629 1.00 89.12 206 LYS A CA 1
ATOM 1669 C C . LYS A 1 206 ? -17.280 -14.046 47.036 1.00 89.12 206 LYS A C 1
ATOM 1671 O O . LYS A 1 206 ? -17.537 -12.993 46.457 1.00 89.12 206 LYS A O 1
ATOM 1676 N N . LYS A 1 207 ? -18.032 -14.472 48.062 1.00 86.06 207 LYS A N 1
ATOM 1677 C CA . LYS A 1 207 ? -19.201 -13.716 48.559 1.00 86.06 207 LYS A CA 1
ATOM 1678 C C . LYS A 1 207 ? -18.820 -12.282 48.958 1.00 86.06 207 LYS A C 1
ATOM 1680 O O . LYS A 1 207 ? -19.578 -11.360 48.677 1.00 86.06 207 LYS A O 1
ATOM 1685 N N . ASP A 1 208 ? -17.652 -12.107 49.570 1.00 85.69 208 ASP A N 1
ATOM 1686 C CA . ASP A 1 208 ? -17.173 -10.799 50.026 1.00 85.69 208 ASP A CA 1
ATOM 1687 C C . ASP A 1 208 ? -16.797 -9.873 48.860 1.00 85.69 208 ASP A C 1
ATOM 1689 O O . ASP A 1 208 ? -17.068 -8.678 48.911 1.00 85.69 208 ASP A O 1
ATOM 1693 N N . GLU A 1 209 ? -16.254 -10.423 47.772 1.00 86.94 209 GLU A N 1
ATOM 1694 C CA . GLU A 1 209 ? -15.945 -9.668 46.550 1.00 86.94 209 GLU A CA 1
ATOM 1695 C C . GLU A 1 209 ? -17.227 -9.195 45.860 1.00 86.94 209 GLU A C 1
ATOM 1697 O O . GLU A 1 209 ? -17.346 -8.024 45.506 1.00 86.94 209 GLU A O 1
ATOM 1702 N N . LEU A 1 210 ? -18.223 -10.079 45.740 1.00 86.62 210 LEU A N 1
ATOM 1703 C CA . LEU A 1 210 ? -19.546 -9.729 45.216 1.00 86.62 210 LEU A CA 1
ATOM 1704 C C . LEU A 1 210 ? -20.229 -8.659 46.070 1.00 86.62 210 LEU A C 1
ATOM 1706 O O . LEU A 1 210 ? -20.859 -7.750 45.536 1.00 86.62 210 LEU A O 1
ATOM 1710 N N . LEU A 1 211 ? -20.094 -8.749 47.394 1.00 86.56 211 LEU A N 1
ATOM 1711 C CA . LEU A 1 211 ? -20.646 -7.756 48.305 1.00 86.56 211 LEU A CA 1
ATOM 1712 C C . LEU A 1 211 ? -19.967 -6.392 48.126 1.00 86.56 211 LEU A C 1
ATOM 1714 O O . LEU A 1 211 ? -20.666 -5.384 48.076 1.00 86.56 211 LEU A O 1
ATOM 1718 N N . ASN A 1 212 ? -18.638 -6.357 48.007 1.00 86.31 212 ASN A N 1
ATOM 1719 C CA . ASN A 1 212 ? -17.904 -5.116 47.764 1.00 86.31 212 ASN A CA 1
ATOM 1720 C C . ASN A 1 212 ? -18.324 -4.490 46.431 1.00 86.31 212 ASN A C 1
ATOM 1722 O O . ASN A 1 212 ? -18.669 -3.314 46.409 1.00 86.31 212 ASN A O 1
ATOM 1726 N N . MET A 1 213 ? -18.430 -5.285 45.362 1.00 87.44 213 MET A N 1
ATOM 1727 C CA . MET A 1 213 ? -18.903 -4.796 44.061 1.00 87.44 213 MET A CA 1
ATOM 1728 C C . MET A 1 213 ? -20.332 -4.242 44.124 1.00 87.44 213 MET A C 1
ATOM 1730 O O . MET A 1 213 ? -20.611 -3.187 43.560 1.00 87.44 213 MET A O 1
ATOM 1734 N N . ALA A 1 214 ? -21.240 -4.915 44.837 1.00 86.06 214 ALA A N 1
ATOM 1735 C CA . ALA A 1 214 ? -22.613 -4.441 45.000 1.00 86.06 214 ALA A CA 1
ATOM 1736 C C . ALA A 1 214 ? -22.688 -3.127 45.799 1.00 86.06 214 ALA A C 1
ATOM 1738 O O . ALA A 1 214 ? -23.502 -2.261 45.488 1.00 86.06 214 ALA A O 1
ATOM 1739 N N . VAL A 1 215 ? -21.845 -2.955 46.820 1.00 85.44 215 VAL A N 1
ATOM 1740 C CA . VAL A 1 215 ? -21.832 -1.737 47.644 1.00 85.44 215 VAL A CA 1
ATOM 1741 C C . VAL A 1 215 ? -21.144 -0.573 46.925 1.00 85.44 215 VAL A C 1
ATOM 1743 O O . VAL A 1 215 ? -21.637 0.547 47.003 1.00 85.44 215 VAL A O 1
ATOM 1746 N N . GLU A 1 216 ? -20.028 -0.820 46.236 1.00 84.88 216 GLU A N 1
ATOM 1747 C CA . GLU A 1 216 ? -19.225 0.224 45.583 1.00 84.88 216 GLU A CA 1
ATOM 1748 C C . GLU A 1 216 ? -19.819 0.691 44.253 1.00 84.88 216 GLU A C 1
ATOM 1750 O O . GLU A 1 216 ? -19.807 1.886 43.974 1.00 84.88 216 GLU A O 1
ATOM 1755 N N . HIS A 1 217 ? -20.350 -0.229 43.443 1.00 84.69 217 HIS A N 1
ATOM 1756 C CA . HIS A 1 217 ? -20.794 0.088 42.081 1.00 84.69 217 HIS A CA 1
ATOM 1757 C C . HIS A 1 217 ? -22.311 0.099 41.901 1.00 84.69 217 HIS A C 1
ATOM 1759 O O . HIS A 1 217 ? -22.790 0.738 40.971 1.00 84.69 217 HIS A O 1
ATOM 1765 N N . CYS A 1 218 ? -23.063 -0.594 42.763 1.00 83.12 218 CYS A N 1
ATOM 1766 C CA . CYS A 1 218 ? -24.527 -0.688 42.664 1.00 83.12 218 CYS A CA 1
ATOM 1767 C C . CYS A 1 218 ? -25.253 0.067 43.795 1.00 83.12 218 CYS A C 1
ATOM 1769 O O . CYS A 1 218 ? -26.457 -0.115 43.963 1.00 83.12 218 CYS A O 1
ATOM 1771 N N . GLU A 1 219 ? -24.523 0.841 44.613 1.00 80.56 219 GLU A N 1
ATOM 1772 C CA . GLU A 1 219 ? -25.030 1.583 45.785 1.00 80.56 219 GLU A CA 1
ATOM 1773 C C . GLU A 1 219 ? -25.888 0.735 46.747 1.00 80.56 219 GLU A C 1
ATOM 1775 O O . GLU A 1 219 ? -26.769 1.229 47.459 1.00 80.56 219 GLU A O 1
ATOM 1780 N N . ALA A 1 220 ? -25.646 -0.577 46.789 1.00 78.81 220 ALA A N 1
ATOM 1781 C CA . ALA A 1 220 ? -26.525 -1.493 47.491 1.00 78.81 220 ALA A CA 1
ATOM 1782 C C . ALA A 1 220 ? -26.413 -1.311 49.022 1.00 78.81 220 ALA A C 1
ATOM 1784 O O . ALA A 1 220 ? -25.318 -1.102 49.563 1.00 78.81 220 ALA A O 1
ATOM 1785 N N . PRO A 1 221 ? -27.524 -1.425 49.779 1.00 76.44 221 PRO A N 1
ATOM 1786 C CA . PRO A 1 221 ? -27.500 -1.196 51.216 1.00 76.44 221 PRO A CA 1
ATOM 1787 C C . PRO A 1 221 ? -26.602 -2.217 51.926 1.00 76.44 221 PRO A C 1
ATOM 1789 O O . PRO A 1 221 ? -26.664 -3.422 51.674 1.00 76.44 221 PRO A O 1
ATOM 1792 N N . LYS A 1 222 ? -25.827 -1.753 52.918 1.00 66.88 222 LYS A N 1
ATOM 1793 C CA . LYS A 1 222 ? -24.907 -2.586 53.729 1.00 66.88 222 LYS A CA 1
ATOM 1794 C C . LYS A 1 222 ? -25.583 -3.787 54.422 1.00 66.88 222 LYS A C 1
ATOM 1796 O O . LYS A 1 222 ? -24.892 -4.691 54.891 1.00 66.88 222 LYS A O 1
ATOM 1801 N N . GLY A 1 223 ? -26.919 -3.816 54.462 1.00 68.31 223 GLY A N 1
ATOM 1802 C CA . GLY A 1 223 ? -27.738 -4.946 54.903 1.00 68.31 223 GLY A CA 1
ATOM 1803 C C . GLY A 1 223 ? -27.654 -6.199 54.018 1.00 68.31 223 GLY A C 1
ATOM 1804 O O . GLY A 1 223 ? -28.127 -7.249 54.441 1.00 68.31 223 GLY A O 1
ATOM 1805 N N . LEU A 1 224 ? -27.013 -6.153 52.840 1.00 74.75 224 LEU A N 1
ATOM 1806 C CA . LEU A 1 224 ? -26.795 -7.343 52.000 1.00 74.75 224 LEU A CA 1
ATOM 1807 C C . LEU A 1 224 ? -25.846 -8.394 52.606 1.00 74.75 224 LEU A C 1
ATOM 1809 O O . LEU A 1 224 ? -25.814 -9.524 52.124 1.00 74.75 224 LEU A O 1
ATOM 1813 N N . LYS A 1 225 ? -25.115 -8.075 53.682 1.00 73.00 225 LYS A N 1
ATOM 1814 C CA . LYS A 1 225 ? -24.200 -9.016 54.363 1.00 73.00 225 LYS A CA 1
ATOM 1815 C C . LYS A 1 225 ? -24.876 -10.329 54.782 1.00 73.00 225 LYS A C 1
ATOM 1817 O O . LYS A 1 225 ? -24.258 -11.396 54.704 1.00 73.00 225 LYS A O 1
ATOM 1822 N N . SER A 1 226 ? -26.143 -10.263 55.194 1.00 76.44 226 SER A N 1
ATOM 1823 C CA . SER A 1 226 ? -26.930 -11.421 55.635 1.00 76.44 226 SER A CA 1
ATOM 1824 C C . SER A 1 226 ? -27.530 -12.243 54.489 1.00 76.44 226 SER A C 1
ATOM 1826 O O . SER A 1 226 ? -28.002 -13.350 54.739 1.00 76.44 226 SER A O 1
ATOM 1828 N N . LYS A 1 227 ? -27.497 -11.753 53.241 1.00 85.81 227 LYS A N 1
ATOM 1829 C CA . LYS A 1 227 ? -28.089 -12.439 52.084 1.00 85.81 227 LYS A CA 1
ATOM 1830 C C . LYS A 1 227 ? -27.181 -13.528 51.504 1.00 85.81 227 LYS A C 1
ATOM 1832 O O . LYS A 1 227 ? -25.983 -13.608 51.812 1.00 85.81 227 LYS A O 1
ATOM 1837 N N . THR A 1 228 ? -27.751 -14.401 50.677 1.00 88.50 228 THR A N 1
ATOM 1838 C CA . THR A 1 228 ? -26.998 -15.460 49.996 1.00 88.50 228 THR A CA 1
ATOM 1839 C C . THR A 1 228 ? -26.175 -14.894 48.838 1.00 88.50 228 THR A C 1
ATOM 1841 O O . THR A 1 228 ? -26.412 -13.789 48.352 1.00 88.50 228 THR A O 1
ATOM 1844 N N . LYS A 1 229 ? -25.186 -15.663 48.372 1.00 88.69 229 LYS A N 1
ATOM 1845 C CA . LYS A 1 229 ? -24.361 -15.291 47.215 1.00 88.69 229 LYS A CA 1
ATOM 1846 C C . LYS A 1 229 ? -25.212 -15.040 45.960 1.00 88.69 229 LYS A C 1
ATOM 1848 O O . LYS A 1 229 ? -24.960 -14.082 45.238 1.00 88.69 229 LYS A O 1
ATOM 1853 N N . ASN A 1 230 ? -26.252 -15.844 45.748 1.00 88.00 230 ASN A N 1
ATOM 1854 C CA . ASN A 1 230 ? -27.152 -15.709 44.601 1.00 88.00 230 ASN A CA 1
ATOM 1855 C C . ASN A 1 230 ? -28.023 -14.449 44.682 1.00 88.00 230 ASN A C 1
ATOM 1857 O O . ASN A 1 230 ? -28.286 -13.824 43.655 1.00 88.00 230 ASN A O 1
ATOM 1861 N N . ASP A 1 231 ? -28.410 -14.031 45.888 1.00 86.94 231 ASP A N 1
ATOM 1862 C CA . ASP A 1 231 ? -29.150 -12.781 46.076 1.00 86.94 231 ASP A CA 1
ATOM 1863 C C . ASP A 1 231 ? -28.286 -11.567 45.711 1.00 86.94 231 ASP A C 1
ATOM 1865 O O . ASP A 1 231 ? -28.766 -10.640 45.067 1.00 86.94 231 ASP A O 1
ATOM 1869 N N . ILE A 1 232 ? -26.998 -11.584 46.081 1.00 89.12 232 ILE A N 1
ATOM 1870 C CA . ILE A 1 232 ? -26.050 -10.510 45.737 1.00 89.12 232 ILE A CA 1
ATOM 1871 C C . ILE A 1 232 ? -25.833 -10.459 44.218 1.00 89.12 232 ILE A C 1
ATOM 1873 O O . ILE A 1 232 ? -25.864 -9.382 43.629 1.00 89.12 232 ILE A O 1
ATOM 1877 N N . ILE A 1 233 ? -25.680 -11.619 43.566 1.00 90.38 233 ILE A N 1
ATOM 1878 C CA . ILE A 1 233 ? -25.568 -11.701 42.100 1.00 90.38 233 ILE A CA 1
ATOM 1879 C C . ILE A 1 233 ? -26.824 -11.136 41.425 1.00 90.38 233 ILE A C 1
ATOM 1881 O O . ILE A 1 233 ? -26.707 -10.422 40.432 1.00 90.38 233 ILE A O 1
ATOM 1885 N N . SER A 1 234 ? -28.011 -11.432 41.957 1.00 89.44 234 SER A N 1
ATOM 1886 C CA . SER A 1 234 ? -29.278 -10.942 41.400 1.00 89.44 234 SER A CA 1
ATOM 1887 C C . SER A 1 234 ? -29.368 -9.418 41.463 1.00 89.44 234 SER A C 1
ATOM 1889 O O . SER A 1 234 ? -29.715 -8.802 40.463 1.00 89.44 234 SER A O 1
ATOM 1891 N N . VAL A 1 235 ? -28.944 -8.811 42.577 1.00 89.50 235 VAL A N 1
ATOM 1892 C CA . VAL A 1 235 ? -28.895 -7.345 42.725 1.00 89.50 235 VAL A CA 1
ATOM 1893 C C . VAL A 1 235 ? -27.939 -6.702 41.717 1.00 89.50 235 VAL A C 1
ATOM 1895 O O . VAL A 1 235 ? -28.282 -5.695 41.107 1.00 89.50 235 VAL A O 1
ATOM 1898 N N . ILE A 1 236 ? -26.765 -7.298 41.485 1.00 88.38 236 ILE A N 1
ATOM 1899 C CA . ILE A 1 236 ? -25.814 -6.791 40.480 1.00 88.38 236 ILE A CA 1
ATOM 1900 C C . ILE A 1 236 ? -26.403 -6.910 39.063 1.00 88.38 236 ILE A C 1
ATOM 1902 O O . ILE A 1 236 ? -26.260 -5.993 38.256 1.00 88.38 236 ILE A O 1
ATOM 1906 N N . LYS A 1 237 ? -27.083 -8.022 38.749 1.00 89.69 237 LYS A N 1
ATOM 1907 C CA . LYS A 1 237 ? -27.737 -8.221 37.444 1.00 89.69 237 LYS A CA 1
ATOM 1908 C C . LYS A 1 237 ? -28.866 -7.216 37.208 1.00 89.69 237 LYS A C 1
ATOM 1910 O O . LYS A 1 237 ? -28.953 -6.668 36.115 1.00 89.69 237 LYS A O 1
ATOM 1915 N N . GLU A 1 238 ? -29.697 -6.980 38.218 1.00 89.88 238 GLU A N 1
ATOM 1916 C CA . GLU A 1 238 ? -30.805 -6.020 38.170 1.00 89.88 238 GLU A CA 1
ATOM 1917 C C . GLU A 1 238 ? -30.280 -4.591 37.975 1.00 89.88 238 GLU A C 1
ATOM 1919 O O . GLU A 1 238 ? -30.690 -3.902 37.046 1.00 89.88 238 GLU A O 1
ATOM 1924 N N . PHE A 1 239 ? -29.249 -4.199 38.730 1.00 90.06 239 PHE A N 1
ATOM 1925 C CA . PHE A 1 239 ? -28.612 -2.891 38.571 1.00 90.06 239 PHE A CA 1
ATOM 1926 C C . PHE A 1 239 ? -28.038 -2.664 37.163 1.00 90.06 239 PHE A C 1
ATOM 1928 O O . PHE A 1 239 ? -28.208 -1.588 36.589 1.00 90.06 239 PHE A O 1
ATOM 1935 N N . LEU A 1 240 ? -27.372 -3.671 36.586 1.00 88.81 240 LEU A N 1
ATOM 1936 C CA . LEU A 1 240 ? -26.817 -3.593 35.228 1.00 88.81 240 LEU A CA 1
ATOM 1937 C C . LEU A 1 240 ? -27.895 -3.564 34.134 1.00 88.81 240 LEU A C 1
ATOM 1939 O O . LEU A 1 240 ? -27.633 -3.033 33.049 1.00 88.81 240 LEU A O 1
ATOM 1943 N N . ALA A 1 241 ? -29.075 -4.132 34.402 1.00 86.50 241 ALA A N 1
ATOM 1944 C CA . ALA A 1 241 ? -30.232 -4.040 33.517 1.00 86.50 241 ALA A CA 1
ATOM 1945 C C . ALA A 1 241 ? -30.828 -2.623 33.530 1.00 86.50 241 ALA A C 1
ATOM 1947 O O . ALA A 1 241 ? -31.124 -2.085 32.463 1.00 86.50 241 ALA A O 1
ATOM 1948 N N . ASP A 1 242 ? -30.909 -1.999 34.708 1.00 87.75 242 ASP A N 1
ATOM 1949 C CA . ASP A 1 242 ? -31.423 -0.634 34.872 1.00 87.75 242 ASP A CA 1
ATOM 1950 C C . ASP A 1 242 ? -30.427 0.445 34.405 1.00 87.75 242 ASP A C 1
ATOM 1952 O O . ASP A 1 242 ? -30.831 1.528 33.981 1.00 87.75 242 ASP A O 1
ATOM 1956 N N . HIS A 1 243 ? -29.122 0.145 34.419 1.00 84.88 243 HIS A N 1
ATOM 1957 C CA . HIS A 1 243 ? -28.053 1.073 34.035 1.00 84.88 243 HIS A CA 1
ATOM 1958 C C . HIS A 1 243 ? -27.218 0.524 32.864 1.00 84.88 243 HIS A C 1
ATOM 1960 O O . HIS A 1 243 ? -26.111 0.005 33.063 1.00 84.88 243 HIS A O 1
ATOM 1966 N N . PRO A 1 244 ? -27.705 0.658 31.611 1.00 81.19 244 PRO A N 1
ATOM 1967 C CA . PRO A 1 244 ? -27.082 0.078 30.420 1.00 81.19 244 PRO A CA 1
ATOM 1968 C C . PRO A 1 244 ? -25.673 0.613 30.104 1.00 81.19 244 PRO A C 1
ATOM 1970 O O . PRO A 1 244 ? -24.929 -0.045 29.380 1.00 81.19 244 PRO A O 1
ATOM 1973 N N . SER A 1 245 ? -25.292 1.775 30.637 1.00 80.62 245 SER A N 1
ATOM 1974 C CA . SER A 1 245 ? -23.963 2.377 30.462 1.00 80.62 245 SER A CA 1
ATOM 1975 C C . SER A 1 245 ? -22.962 2.007 31.560 1.00 80.62 245 SER A C 1
ATOM 1977 O O . SER A 1 245 ? -21.771 2.266 31.405 1.00 80.62 245 SER A O 1
ATOM 1979 N N . SER A 1 246 ? -23.414 1.413 32.668 1.00 83.50 246 SER A N 1
ATOM 1980 C CA . SER A 1 246 ? -22.537 1.059 33.784 1.00 83.50 246 SER A CA 1
ATOM 1981 C C . SER A 1 246 ? -21.732 -0.199 33.456 1.00 83.50 246 SER A C 1
ATOM 1983 O O . SER A 1 246 ? -22.288 -1.254 33.125 1.00 83.50 246 SER A O 1
ATOM 1985 N N . THR A 1 247 ? -20.409 -0.078 33.547 1.00 85.38 247 THR A N 1
ATOM 1986 C CA . THR A 1 247 ? -19.444 -1.168 33.385 1.00 85.38 247 THR A CA 1
ATOM 1987 C C . THR A 1 247 ? -18.213 -0.890 34.244 1.00 85.38 247 THR A C 1
ATOM 1989 O O . THR A 1 247 ? -17.864 0.267 34.474 1.00 85.38 247 THR A O 1
ATOM 1992 N N . TRP A 1 248 ? -17.570 -1.942 34.738 1.00 87.88 248 TRP A N 1
ATOM 1993 C CA . TRP A 1 248 ? -16.313 -1.872 35.481 1.00 87.88 248 TRP A CA 1
ATOM 1994 C C . TRP A 1 248 ? -15.526 -3.165 35.281 1.00 87.88 248 TRP A C 1
ATOM 1996 O O . TRP A 1 248 ? -16.104 -4.214 34.969 1.00 87.88 248 TRP A O 1
ATOM 2006 N N . ASP A 1 249 ? -14.210 -3.082 35.452 1.00 87.38 249 ASP A N 1
ATOM 2007 C CA . ASP A 1 249 ? -13.310 -4.212 35.254 1.00 87.38 249 ASP A CA 1
ATOM 2008 C C . ASP A 1 249 ? -13.254 -5.100 36.493 1.00 87.38 249 ASP A C 1
ATOM 2010 O O . ASP A 1 249 ? -13.102 -4.636 37.625 1.00 87.38 249 ASP A O 1
ATOM 2014 N N . VAL A 1 250 ? -13.353 -6.408 36.270 1.00 84.19 250 VAL A N 1
ATOM 2015 C CA . VAL A 1 250 ? -13.308 -7.427 37.314 1.00 84.19 250 VAL A CA 1
ATOM 2016 C C . VAL A 1 250 ? -12.347 -8.546 36.941 1.00 84.19 250 VAL A C 1
ATOM 2018 O O . VAL A 1 250 ? -12.157 -8.900 35.776 1.00 84.19 250 VAL A O 1
ATOM 2021 N N . ASN A 1 251 ? -11.724 -9.130 37.963 1.00 80.25 251 ASN A N 1
ATOM 2022 C CA . ASN A 1 251 ? -10.871 -10.298 37.805 1.00 80.25 251 ASN A CA 1
ATOM 2023 C C . ASN A 1 251 ? -11.550 -11.512 38.461 1.00 80.25 251 ASN A C 1
ATOM 2025 O O . ASN A 1 251 ? -11.580 -11.578 39.689 1.00 80.25 251 ASN A O 1
ATOM 2029 N N . PRO A 1 252 ? -12.072 -12.475 37.678 1.00 64.56 252 PRO A N 1
ATOM 2030 C CA . PRO A 1 252 ? -12.819 -13.617 38.208 1.00 64.56 252 PRO A CA 1
ATOM 2031 C C . PRO A 1 252 ? -11.959 -14.650 38.956 1.00 64.56 252 PRO A C 1
ATOM 2033 O O . PRO A 1 252 ? -12.504 -15.624 39.461 1.00 64.56 252 PRO A O 1
ATOM 2036 N N . LYS A 1 253 ? -10.627 -14.487 39.014 1.00 63.19 253 LYS A N 1
ATOM 2037 C CA . LYS A 1 253 ? -9.700 -15.460 39.627 1.00 63.19 253 LYS A CA 1
ATOM 2038 C C . LYS A 1 253 ? -8.887 -14.916 40.812 1.00 63.19 253 LYS A C 1
ATOM 2040 O O . LYS A 1 253 ? -7.834 -15.477 41.115 1.00 63.19 253 LYS A O 1
ATOM 2045 N N . LYS A 1 254 ? -9.320 -13.829 41.456 1.00 50.50 254 LYS A N 1
ATOM 2046 C CA . LYS A 1 254 ? -8.643 -13.307 42.656 1.00 50.50 254 LYS A CA 1
ATOM 2047 C C . LYS A 1 254 ? -9.126 -13.982 43.946 1.00 50.50 254 LYS A C 1
ATOM 2049 O O . LYS A 1 254 ? -10.244 -14.533 43.978 1.00 50.50 254 LYS A O 1
#

InterPro domains:
  IPR005160 Ku70/Ku80 C-terminal arm [PF03730] (102-191)
  IPR016194 SPOC-like, C-terminal domain superfamily [SSF100939] (2-161)

Sequence (254 aa):
MRIVALIPFKKDLTLIEDPTSADDETMEDKKPDLLRLEQQRAQADSSEWLHEGFMLIGLPFREELRDDFKRFEEHQTAGGTPELEQSQVEAMKKFVKRLTMSYNPSFYENPRLLSERSALCVEATGEELIERKDTLEPYYQIPTRLQRVGSEIEQIIEKFGLTDEDKKSEPKGRKRKPVDAPDNQPEAKMMSIRDCVAAEKMSDFKKDELLNMAVEHCEAPKGLKSKTKNDIISVIKEFLADHPSSTWDVNPKK

Foldseek 3Di:
DWDKDFDQDDPDPPDPDDPPPPDPPPPDRDRTWIWTWDAFDDDPPPRPPGDGDTDIDTDDDPVPDDPCVVVVVCVCPVDNPPPQPPLLVVLVVVLCVLLDDDDDPVLADDVVVVVVVQVVCCVVPVDRDDDDDHSPDDQVVPVVSCVSCVVSVVSNCVRVVVPPPPVPPDPPPPPDDDDDDDDDDPPQDWDKVVVCVVVVLLVLDDLVVLLCCCCVQVVDDPVCPPPDSVVSVVSVVVSCVVPVPDIDIDGSHD